Protein AF-A0A356I0W4-F1 (afdb_monomer)

Mean predicted aligned error: 15.65 Å

Foldseek 3Di:
DVVVVVVVVVVVVVVVVVVPPDPDPQAADELVRVVVCVVVCVVQEAEEEQEDPVVVLAWDAPRYDYDHLVNLLVDPDDPDTPAYEYFYQQQPSRVSSQVSVVVVVNNRYYYYHGGVPSNVVVVGDIDHPDPDPVVVVVVVVVVVVCPPDDPPDDDDPPQPPPVDHPPPPDDPPPDD

pLDDT: mean 76.01, std 19.21, range [36.44, 98.12]

Solvent-accessible surface area (backbone atoms only — not comparable to full-atom values): 10489 Å² total; per-residue (Å²): 124,63,68,66,53,55,51,51,53,51,51,52,52,50,51,53,54,60,74,60,70,70,87,65,84,64,47,62,36,47,46,68,57,50,51,50,44,60,72,73,56,56,82,54,57,43,41,35,33,31,42,52,71,74,56,44,57,70,36,34,54,78,83,48,44,82,52,31,41,76,54,60,72,73,50,89,77,75,94,79,54,86,30,35,38,29,22,19,66,58,23,69,59,16,51,50,41,48,56,56,37,40,76,71,72,50,67,66,41,29,28,30,50,42,9,53,54,38,24,46,74,71,70,46,70,64,49,54,70,75,84,53,75,67,60,61,49,54,59,48,52,54,55,59,69,57,64,80,58,62,97,82,69,76,80,63,92,76,55,80,81,72,82,51,80,81,76,86,76,76,77,80,78,77,85,132

Sequence (176 aa):
MNARKSIITVISLFVMLFLFSCVAEKGMVTAGELHAMIKDGEKDMLIIDVRTPAEFNKGYISGAINIPVDKIAGMKDFPYKSKVVLYCTTGVRSFRAKKLLAKKGITDILDLEGGINAWVKNGGEVITPQKTSEMKQQDKVEEEYYSGYPENFVVPKGVCEQGIPPAMEFKKNNGL

Structure (mmCIF, N/CA/C/O backbone):
data_AF-A0A356I0W4-F1
#
_entry.id   AF-A0A356I0W4-F1
#
loop_
_atom_site.group_PDB
_atom_site.id
_atom_site.type_symbol
_atom_site.label_atom_id
_atom_site.label_alt_id
_atom_site.label_comp_id
_atom_site.label_asym_id
_atom_site.label_entity_id
_atom_site.label_seq_id
_atom_site.pdbx_PDB_ins_code
_atom_site.Cartn_x
_atom_site.Cartn_y
_atom_site.Cartn_z
_atom_site.occupancy
_atom_site.B_iso_or_equiv
_atom_site.auth_seq_id
_atom_site.auth_comp_id
_atom_site.auth_asym_id
_atom_site.auth_atom_id
_atom_site.pdbx_PDB_model_num
ATOM 1 N N . MET A 1 1 ? -37.819 35.737 30.006 1.00 60.31 1 MET A N 1
ATOM 2 C CA . MET A 1 1 ? -37.630 35.152 28.652 1.00 60.31 1 MET A CA 1
ATOM 3 C C . MET A 1 1 ? -36.168 34.972 28.223 1.00 60.31 1 MET A C 1
ATOM 5 O O . MET A 1 1 ? -35.942 34.253 27.258 1.00 60.31 1 MET A O 1
ATOM 9 N N . ASN A 1 2 ? -35.180 35.544 28.926 1.00 59.69 2 ASN A N 1
ATOM 10 C CA . ASN A 1 2 ? -33.786 35.557 28.454 1.00 59.69 2 ASN A CA 1
ATOM 11 C C . ASN A 1 2 ? -33.003 34.285 28.823 1.00 59.69 2 ASN A C 1
ATOM 13 O O . ASN A 1 2 ? -32.278 33.766 27.987 1.00 59.69 2 ASN A O 1
ATOM 17 N N . ALA A 1 3 ? -33.250 33.697 30.000 1.00 64.25 3 ALA A N 1
ATOM 18 C CA . ALA A 1 3 ? -32.545 32.491 30.451 1.00 64.25 3 ALA A CA 1
ATOM 19 C C . ALA A 1 3 ? -32.773 31.264 29.543 1.00 64.25 3 ALA A C 1
ATOM 21 O O . ALA A 1 3 ? -31.837 30.541 29.229 1.00 64.25 3 ALA A O 1
ATOM 22 N N . ARG A 1 4 ? -34.004 31.059 29.048 1.00 70.12 4 ARG A N 1
ATOM 23 C CA . ARG A 1 4 ? -34.324 29.947 28.132 1.00 70.12 4 ARG A CA 1
ATOM 24 C C . ARG A 1 4 ? -33.677 30.116 26.753 1.00 70.12 4 ARG A C 1
ATOM 26 O O . ARG A 1 4 ? -33.265 29.129 26.163 1.00 70.12 4 ARG A O 1
ATOM 33 N N . LYS A 1 5 ? -33.549 31.359 26.267 1.00 61.00 5 LYS A N 1
ATOM 34 C CA . LYS A 1 5 ? -32.867 31.663 25.001 1.00 61.00 5 LYS A CA 1
ATOM 35 C C . LYS A 1 5 ? -31.360 31.433 25.127 1.00 61.00 5 LYS A C 1
ATOM 37 O O . LYS A 1 5 ? -30.809 30.784 24.252 1.00 61.00 5 LYS A O 1
ATOM 42 N N . SER A 1 6 ? -30.745 31.853 26.239 1.00 67.25 6 SER A N 1
ATOM 43 C CA . SER A 1 6 ? -29.319 31.631 26.526 1.00 67.25 6 SER A CA 1
ATOM 44 C C . SER A 1 6 ? -28.949 30.151 26.668 1.00 67.25 6 SER A C 1
ATOM 46 O O . SER A 1 6 ? -27.886 29.746 26.218 1.00 67.25 6 SER A O 1
ATOM 48 N N . ILE A 1 7 ? -29.823 29.326 27.254 1.00 77.38 7 ILE A N 1
ATOM 49 C CA . ILE A 1 7 ? -29.586 27.877 27.375 1.00 77.38 7 ILE A CA 1
ATOM 50 C C . ILE A 1 7 ? -29.627 27.199 25.998 1.00 77.38 7 ILE A C 1
ATOM 52 O O . ILE A 1 7 ? -28.766 26.377 25.695 1.00 77.38 7 ILE A O 1
ATOM 56 N N . ILE A 1 8 ? -30.579 27.576 25.137 1.00 78.50 8 ILE A N 1
ATOM 57 C CA . ILE A 1 8 ? -30.695 27.013 23.783 1.00 78.50 8 ILE A CA 1
ATOM 58 C C . ILE A 1 8 ? -29.483 27.395 22.922 1.00 78.50 8 ILE A C 1
ATOM 60 O O . ILE A 1 8 ? -28.955 26.535 22.219 1.00 78.50 8 ILE A O 1
ATOM 64 N N . THR A 1 9 ? -28.987 28.635 23.002 1.00 79.06 9 THR A N 1
ATOM 65 C CA . THR A 1 9 ? -27.773 29.027 22.267 1.00 79.06 9 THR A CA 1
ATOM 66 C C . THR A 1 9 ? -26.530 28.304 22.765 1.00 79.06 9 THR A C 1
ATOM 68 O O . THR A 1 9 ? -25.729 27.885 21.937 1.00 79.06 9 THR A O 1
ATOM 71 N N . VAL A 1 10 ? -26.370 28.096 24.075 1.00 84.88 10 VAL A N 1
ATOM 72 C CA . VAL A 1 10 ? -25.215 27.361 24.623 1.00 84.88 10 VAL A CA 1
ATOM 73 C C . VAL A 1 10 ? -25.254 25.889 24.215 1.00 84.88 10 VAL A C 1
ATOM 75 O O . VAL A 1 10 ? -24.237 25.368 23.772 1.00 84.88 10 VAL A O 1
ATOM 78 N N . ILE A 1 11 ? -26.420 25.236 24.269 1.00 81.94 11 ILE A N 1
ATOM 79 C CA . ILE A 1 11 ? -26.579 23.844 23.815 1.00 81.94 11 ILE A CA 1
ATOM 80 C C . ILE A 1 11 ? -26.332 23.738 22.306 1.00 81.94 11 ILE A C 1
ATOM 82 O O . ILE A 1 11 ? -25.626 22.834 21.873 1.00 81.94 11 ILE A O 1
ATOM 86 N N . SER A 1 12 ? -26.834 24.679 21.502 1.00 78.38 12 SER A N 1
ATOM 87 C CA . SER A 1 12 ? -26.580 24.705 20.057 1.00 78.38 12 SER A CA 1
ATOM 88 C C . SER A 1 12 ? -25.097 24.909 19.731 1.00 78.38 12 SER A C 1
ATOM 90 O O . SER A 1 12 ? -24.597 24.274 18.806 1.00 78.38 12 SER A O 1
ATOM 92 N N . LEU A 1 13 ? -24.385 25.756 20.484 1.00 75.88 13 LEU A N 1
ATOM 93 C CA . LEU A 1 13 ? -22.945 25.973 20.313 1.00 75.88 13 LEU A CA 1
ATOM 94 C C . LEU A 1 13 ? -22.148 24.729 20.727 1.00 75.88 13 LEU A C 1
ATOM 96 O O . LEU A 1 13 ? -21.188 24.361 20.060 1.00 75.88 13 LEU A O 1
ATOM 100 N N . PHE A 1 14 ? -22.577 24.059 21.799 1.00 72.06 14 PHE A N 1
ATOM 101 C CA . PHE A 1 14 ? -21.940 22.854 22.323 1.00 72.06 14 PHE A CA 1
ATOM 102 C C . PHE A 1 14 ? -22.166 21.638 21.414 1.00 72.06 14 PHE A C 1
ATOM 104 O O . PHE A 1 14 ? -21.232 20.883 21.176 1.00 72.06 14 PHE A O 1
ATOM 111 N N . VAL A 1 15 ? -23.364 21.483 20.836 1.00 74.88 15 VAL A N 1
ATOM 112 C CA . VAL A 1 15 ? -23.679 20.455 19.825 1.00 74.88 15 VAL A CA 1
ATOM 113 C C . VAL A 1 15 ? -22.918 20.720 18.524 1.00 74.88 15 VAL A C 1
ATOM 115 O O . VAL A 1 15 ? -22.390 19.788 17.927 1.00 74.88 15 VAL A O 1
ATOM 118 N N . MET A 1 16 ? -22.779 21.984 18.112 1.00 69.44 16 MET A N 1
ATOM 119 C CA . MET A 1 16 ? -21.968 22.357 16.949 1.00 69.44 16 MET A CA 1
ATOM 120 C C . MET A 1 16 ? -20.471 22.094 17.193 1.00 69.44 16 MET A C 1
ATOM 122 O O . MET A 1 16 ? -19.801 21.575 16.309 1.00 69.44 16 MET A O 1
ATOM 126 N N . LEU A 1 17 ? -19.960 22.347 18.403 1.00 63.38 17 LEU A N 1
ATOM 127 C CA . LEU A 1 17 ? -18.598 21.982 18.825 1.00 63.38 17 LEU A CA 1
ATOM 128 C C . LEU A 1 17 ? -18.385 20.459 18.898 1.00 63.38 17 LEU A C 1
ATOM 130 O O . LEU A 1 17 ? -17.312 19.986 18.533 1.00 63.38 17 LEU A O 1
ATOM 134 N N . PHE A 1 18 ? -19.401 19.689 19.301 1.00 60.81 18 PHE A N 1
ATOM 135 C CA . PHE A 1 18 ? -19.349 18.220 19.348 1.00 60.81 18 PHE A CA 1
ATOM 136 C C . PHE A 1 18 ? -19.366 17.577 17.953 1.00 60.81 18 PHE A C 1
ATOM 138 O O . PHE A 1 18 ? -18.723 16.553 17.738 1.00 60.81 18 PHE A O 1
ATOM 145 N N . LEU A 1 19 ? -20.057 18.192 16.985 1.00 56.22 19 LEU A N 1
ATOM 146 C CA . LEU A 1 19 ? -20.064 17.753 15.583 1.00 56.22 19 LEU A CA 1
ATOM 147 C C . LEU A 1 19 ? -18.784 18.135 14.816 1.00 56.22 19 LEU A C 1
ATOM 149 O O . LEU A 1 19 ? -18.571 17.645 13.711 1.00 56.22 19 LEU A O 1
ATOM 153 N N . PHE A 1 20 ? -17.924 18.976 15.397 1.00 56.97 20 PHE A N 1
ATOM 154 C CA . PHE A 1 20 ? -16.616 19.340 14.839 1.00 56.97 20 PHE A CA 1
ATOM 155 C C . PHE A 1 20 ? -15.463 18.465 15.352 1.00 56.97 20 PHE A C 1
ATOM 157 O O . PHE A 1 20 ? -14.319 18.634 14.917 1.00 56.97 20 PHE A O 1
ATOM 164 N N . SER A 1 21 ? -15.724 17.516 16.256 1.00 55.28 21 SER A N 1
ATOM 165 C CA . SER A 1 21 ? -14.684 16.626 16.762 1.00 55.28 21 SER A CA 1
ATOM 166 C C . SER A 1 21 ? -14.232 15.628 15.693 1.00 55.28 21 SER A C 1
ATOM 168 O O . SER A 1 21 ? -14.848 14.597 15.450 1.00 55.28 21 SER A O 1
ATOM 170 N N . CYS A 1 22 ? -13.059 15.948 15.148 1.00 43.25 22 CYS A N 1
ATOM 171 C CA . CYS A 1 22 ? -12.152 15.099 14.388 1.00 43.25 22 CYS A CA 1
ATOM 172 C C . CYS A 1 22 ? -12.568 14.789 12.941 1.00 43.25 22 CYS A C 1
ATOM 174 O O . CYS A 1 22 ? -12.807 13.644 12.564 1.00 43.25 22 CYS A O 1
ATOM 176 N N . VAL A 1 23 ? -12.441 15.792 12.067 1.00 49.94 23 VAL A N 1
ATOM 177 C CA . VAL A 1 23 ? -11.860 15.513 10.742 1.00 49.94 23 VAL A CA 1
ATOM 178 C C . VAL A 1 23 ? -10.376 15.213 10.979 1.00 49.94 23 VAL A C 1
ATOM 180 O O . VAL A 1 23 ? -9.515 16.070 10.809 1.00 49.94 23 VAL A O 1
ATOM 183 N N . ALA A 1 24 ? -10.074 14.018 11.493 1.00 48.72 24 ALA A N 1
ATOM 184 C CA . ALA A 1 24 ? -8.712 13.512 11.481 1.00 48.72 24 ALA A CA 1
ATOM 185 C C . ALA A 1 24 ? -8.325 13.346 10.015 1.00 48.72 24 ALA A C 1
ATOM 187 O O . ALA A 1 24 ? -9.028 12.671 9.259 1.00 48.72 24 ALA A O 1
ATOM 188 N N . GLU A 1 25 ? -7.209 13.943 9.620 1.00 53.84 25 GLU A N 1
ATOM 189 C CA . GLU A 1 25 ? -6.568 13.714 8.332 1.00 53.84 25 GLU A CA 1
ATOM 190 C C . GLU A 1 25 ? -6.011 12.271 8.315 1.00 53.84 25 GLU A C 1
ATOM 192 O O . GLU A 1 25 ? -4.808 12.035 8.374 1.00 53.84 25 GLU A O 1
ATOM 197 N N . LYS A 1 26 ? -6.903 11.268 8.322 1.00 64.00 26 LYS A N 1
ATOM 198 C CA . LYS A 1 26 ? -6.604 9.827 8.298 1.00 64.00 26 LYS A CA 1
ATOM 199 C C . LYS A 1 26 ? -6.111 9.453 6.911 1.00 64.00 26 LYS A C 1
ATOM 201 O O . LYS A 1 26 ? -6.828 8.887 6.093 1.00 64.00 26 LYS A O 1
ATOM 206 N N . GLY A 1 27 ? -4.899 9.884 6.607 1.00 87.38 27 GLY A N 1
ATOM 207 C CA . GLY A 1 27 ? -4.347 9.753 5.277 1.00 87.38 27 GLY A CA 1
ATOM 208 C C . GLY A 1 27 ? -3.040 8.993 5.189 1.00 87.38 27 GLY A C 1
ATOM 209 O O . GLY A 1 27 ? -2.637 8.662 4.073 1.00 87.38 27 GLY A O 1
ATOM 210 N N . MET A 1 28 ? -2.395 8.749 6.318 1.00 93.19 28 MET A N 1
ATOM 211 C CA . MET A 1 28 ? -1.075 8.152 6.404 1.00 93.19 28 MET A CA 1
ATOM 212 C C . MET A 1 28 ? -1.074 7.119 7.523 1.00 93.19 28 MET A C 1
ATOM 214 O O . MET A 1 28 ? -1.817 7.260 8.495 1.00 93.19 28 MET A O 1
ATOM 218 N N . VAL A 1 29 ? -0.274 6.076 7.352 1.00 95.31 29 VAL A N 1
ATOM 219 C CA . VAL A 1 29 ? -0.035 5.051 8.364 1.00 95.31 29 VAL A CA 1
ATOM 220 C C . VAL A 1 29 ? 1.454 4.750 8.402 1.00 95.31 29 VAL A C 1
ATOM 222 O O . VAL A 1 29 ? 2.100 4.618 7.360 1.00 95.31 29 VAL A O 1
ATOM 225 N N . THR A 1 30 ? 2.016 4.664 9.596 1.00 96.69 30 THR A N 1
ATOM 226 C CA . THR A 1 30 ? 3.413 4.277 9.800 1.00 96.69 30 THR A CA 1
ATOM 227 C C . THR A 1 30 ? 3.577 2.761 9.682 1.00 96.69 30 THR A C 1
ATOM 229 O O . THR A 1 30 ? 2.622 1.991 9.805 1.00 96.69 30 THR A O 1
ATOM 232 N N . ALA A 1 31 ? 4.814 2.295 9.497 1.00 95.56 31 ALA A N 1
ATOM 233 C CA . ALA A 1 31 ? 5.107 0.861 9.497 1.00 95.56 31 ALA A CA 1
ATOM 234 C C . ALA A 1 31 ? 4.689 0.172 10.812 1.00 95.56 31 ALA A C 1
ATOM 236 O O . ALA A 1 31 ? 4.144 -0.927 10.776 1.00 95.56 31 ALA A O 1
ATOM 237 N N . GLY A 1 32 ? 4.898 0.827 11.960 1.00 94.44 32 GLY A N 1
ATOM 238 C CA . GLY A 1 32 ? 4.524 0.284 13.269 1.00 94.44 32 GLY A CA 1
ATOM 239 C C . GLY A 1 32 ? 3.011 0.156 13.451 1.00 94.44 32 GLY A C 1
ATOM 240 O O . GLY A 1 32 ? 2.532 -0.873 13.926 1.00 94.44 32 GLY A O 1
ATOM 241 N N . GLU A 1 33 ? 2.248 1.161 13.017 1.00 94.62 33 GLU A N 1
ATOM 242 C CA . GLU A 1 33 ? 0.782 1.119 13.053 1.00 94.62 33 GLU A CA 1
ATOM 243 C C . GLU A 1 33 ? 0.226 0.044 12.120 1.00 94.62 33 GLU A C 1
ATOM 245 O O . GLU A 1 33 ? -0.626 -0.739 12.535 1.00 94.62 33 GLU A O 1
ATOM 250 N N . LEU A 1 34 ? 0.740 -0.054 10.888 1.00 94.56 34 LEU A N 1
ATOM 251 C CA . LEU A 1 34 ? 0.325 -1.107 9.960 1.00 94.56 34 LEU A CA 1
ATOM 252 C C . LEU A 1 34 ? 0.656 -2.499 10.517 1.00 94.56 34 LEU A C 1
ATOM 254 O O . LEU A 1 34 ? -0.147 -3.421 10.393 1.00 94.56 34 LEU A O 1
ATOM 258 N N . HIS A 1 35 ? 1.807 -2.653 11.174 1.00 93.44 35 HIS A N 1
ATOM 259 C CA . HIS A 1 35 ? 2.182 -3.907 11.819 1.00 93.44 35 HIS A CA 1
ATOM 260 C C . HIS A 1 35 ? 1.197 -4.285 12.934 1.00 93.44 35 HIS A C 1
ATOM 262 O O . HIS A 1 35 ? 0.787 -5.443 13.027 1.00 93.44 35 HIS A O 1
ATOM 268 N N . ALA A 1 36 ? 0.779 -3.319 13.757 1.00 92.25 36 ALA A N 1
ATOM 269 C CA . ALA A 1 36 ? -0.252 -3.537 14.769 1.00 92.25 36 ALA A CA 1
ATOM 270 C C . ALA A 1 36 ? -1.596 -3.938 14.135 1.00 92.25 36 ALA A C 1
ATOM 272 O O . ALA A 1 36 ? -2.165 -4.950 14.530 1.00 92.25 36 ALA A O 1
ATOM 273 N N . MET A 1 37 ? -2.042 -3.238 13.083 1.00 90.75 37 MET A N 1
ATOM 274 C CA . MET A 1 37 ? -3.292 -3.557 12.371 1.00 90.75 37 MET A CA 1
ATOM 275 C C . MET A 1 37 ? -3.298 -4.981 11.794 1.00 90.75 37 MET A C 1
ATOM 277 O O . MET A 1 37 ? -4.302 -5.691 11.885 1.00 90.75 37 MET A O 1
ATOM 281 N N . ILE A 1 38 ? -2.171 -5.418 11.218 1.00 90.12 38 ILE A N 1
ATOM 282 C CA . ILE A 1 38 ? -2.011 -6.787 10.703 1.00 90.12 38 ILE A CA 1
ATOM 283 C C . ILE A 1 38 ? -2.060 -7.799 11.854 1.00 90.12 38 ILE A C 1
ATOM 285 O O . ILE A 1 38 ? -2.749 -8.814 11.746 1.00 90.12 38 ILE A O 1
ATOM 289 N N . LYS A 1 39 ? -1.359 -7.525 12.961 1.00 88.56 39 LYS A N 1
ATOM 290 C CA . LYS A 1 39 ? -1.297 -8.412 14.131 1.00 88.56 39 LYS A CA 1
ATOM 291 C C . LYS A 1 39 ? -2.651 -8.571 14.825 1.00 88.56 39 LYS A C 1
ATOM 293 O O . LYS A 1 39 ? -2.995 -9.680 15.228 1.00 88.56 39 LYS A O 1
ATOM 298 N N . ASP A 1 40 ? -3.416 -7.491 14.927 1.00 88.31 40 ASP A N 1
ATOM 299 C CA . ASP A 1 40 ? -4.747 -7.482 15.541 1.00 88.31 40 ASP A CA 1
ATOM 300 C C . ASP A 1 40 ? -5.803 -8.158 14.646 1.00 88.31 40 ASP A C 1
ATOM 302 O O . ASP A 1 40 ? -6.939 -8.384 15.067 1.00 88.31 40 ASP A O 1
ATOM 306 N N . GLY A 1 41 ? -5.424 -8.535 13.418 1.00 80.25 41 GLY A N 1
ATOM 307 C CA . GLY A 1 41 ? -6.259 -9.311 12.514 1.00 80.25 41 GLY A CA 1
ATOM 308 C C . GLY A 1 41 ? -7.450 -8.519 11.991 1.00 80.25 41 GLY A C 1
ATOM 309 O O . GLY A 1 41 ? -8.545 -9.073 11.886 1.00 80.25 41 GLY A O 1
ATOM 310 N N . GLU A 1 42 ? -7.262 -7.235 11.675 1.00 77.75 42 GLU A N 1
ATOM 311 C CA . GLU A 1 42 ? -8.319 -6.368 11.148 1.00 77.75 42 GLU A CA 1
ATOM 312 C C . GLU A 1 42 ? -8.835 -6.902 9.789 1.00 77.75 42 GLU A C 1
ATOM 314 O O . GLU A 1 42 ? -8.288 -6.619 8.723 1.00 77.75 42 GLU A O 1
ATOM 319 N N . LYS A 1 43 ? -9.890 -7.733 9.828 1.00 70.12 43 LYS A N 1
ATOM 320 C CA . LYS A 1 43 ? -10.372 -8.554 8.691 1.00 70.12 43 LYS A CA 1
ATOM 321 C C . LYS A 1 43 ? -10.894 -7.742 7.499 1.00 70.12 43 LYS A C 1
ATOM 323 O O . LYS A 1 43 ? -10.922 -8.233 6.364 1.00 70.12 43 LYS A O 1
ATOM 328 N N . ASP A 1 44 ? -11.272 -6.496 7.753 1.00 79.81 44 ASP A N 1
ATOM 329 C CA . ASP A 1 44 ? -11.860 -5.596 6.762 1.00 79.81 44 ASP A CA 1
ATOM 330 C C . ASP A 1 44 ? -10.848 -4.609 6.165 1.00 79.81 44 ASP A C 1
ATOM 332 O O . ASP A 1 44 ? -11.228 -3.696 5.430 1.00 79.81 44 ASP A O 1
ATOM 336 N N . MET A 1 45 ? -9.555 -4.812 6.432 1.00 86.81 45 MET A N 1
ATOM 337 C CA . MET A 1 45 ? -8.478 -4.067 5.793 1.00 86.81 45 MET A CA 1
ATOM 338 C C . MET A 1 45 ? -8.065 -4.718 4.466 1.00 86.81 45 MET A C 1
ATOM 340 O O . MET A 1 45 ? -7.954 -5.941 4.349 1.00 86.81 45 MET A O 1
ATOM 344 N N . LEU A 1 46 ? -7.821 -3.890 3.453 1.00 89.81 46 LEU A N 1
ATOM 345 C CA . LEU A 1 46 ? -7.228 -4.286 2.181 1.00 89.81 46 LEU A CA 1
ATOM 346 C C . LEU A 1 46 ? -5.877 -3.593 2.006 1.00 89.81 46 LEU A C 1
ATOM 348 O O . LEU A 1 46 ? -5.818 -2.368 1.929 1.00 89.81 46 LEU A O 1
ATOM 352 N N . ILE A 1 47 ? -4.802 -4.373 1.912 1.00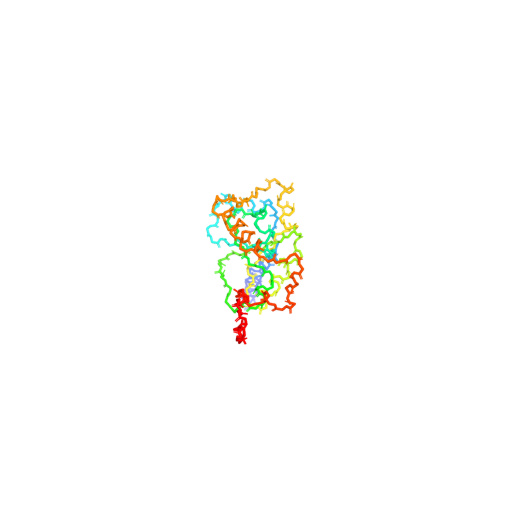 93.19 47 ILE A N 1
ATOM 353 C CA . ILE A 1 47 ? -3.459 -3.856 1.643 1.00 93.19 47 ILE A CA 1
ATOM 354 C C . ILE A 1 47 ? -3.192 -3.984 0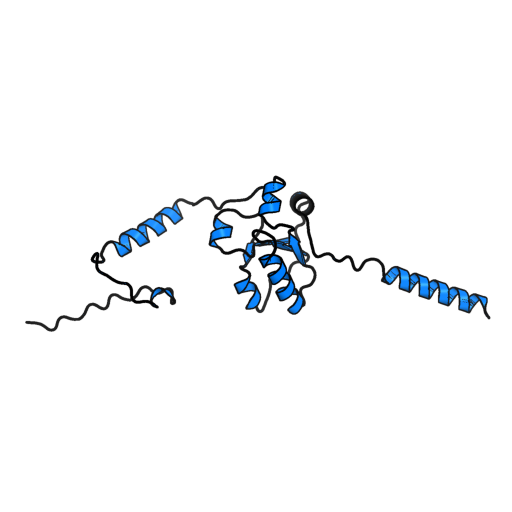.141 1.00 93.19 47 ILE A C 1
ATOM 356 O O . ILE A 1 47 ? -3.358 -5.059 -0.436 1.00 93.19 47 ILE A O 1
ATOM 360 N N . ILE A 1 48 ? -2.786 -2.895 -0.506 1.00 94.62 48 ILE A N 1
ATOM 361 C CA . ILE A 1 48 ? -2.556 -2.851 -1.950 1.00 94.62 48 ILE A CA 1
ATOM 362 C C . ILE A 1 48 ? -1.154 -2.335 -2.238 1.00 94.62 48 ILE A C 1
ATOM 364 O O . ILE A 1 48 ? -0.783 -1.209 -1.895 1.00 94.62 48 ILE A O 1
ATOM 368 N N . ASP A 1 49 ? -0.406 -3.158 -2.956 1.00 96.06 49 ASP A N 1
ATOM 369 C CA . ASP A 1 49 ? 0.877 -2.804 -3.532 1.00 96.06 49 ASP A CA 1
ATOM 370 C C . ASP A 1 49 ? 0.673 -2.191 -4.919 1.00 96.06 49 ASP A C 1
ATOM 372 O O . ASP A 1 49 ? 0.230 -2.877 -5.846 1.00 96.06 49 ASP A O 1
ATOM 376 N N . VAL A 1 50 ? 1.021 -0.913 -5.080 1.00 96.62 50 VAL A N 1
ATOM 377 C CA . VAL A 1 50 ? 0.878 -0.208 -6.366 1.00 96.62 50 VAL A CA 1
ATOM 378 C C . VAL A 1 50 ? 2.138 -0.230 -7.233 1.00 96.62 50 VAL A C 1
ATOM 380 O O . VAL A 1 50 ? 2.216 0.485 -8.242 1.00 96.62 50 VAL A O 1
ATOM 383 N N . ARG A 1 51 ? 3.149 -1.018 -6.846 1.00 96.81 51 ARG A N 1
ATOM 384 C CA . ARG A 1 51 ? 4.357 -1.259 -7.644 1.00 96.81 51 ARG A CA 1
ATOM 385 C C . ARG A 1 51 ? 4.058 -2.152 -8.850 1.00 96.81 51 ARG A C 1
ATOM 387 O O . ARG A 1 51 ? 2.951 -2.659 -9.025 1.00 96.81 51 ARG A O 1
ATOM 394 N N . THR A 1 52 ? 5.062 -2.333 -9.702 1.00 93.81 52 THR A N 1
ATOM 395 C CA . THR A 1 52 ? 4.966 -3.258 -10.838 1.00 93.81 52 THR A CA 1
ATOM 396 C C . THR A 1 52 ? 4.855 -4.717 -10.365 1.00 93.81 52 THR A C 1
ATOM 398 O O . THR A 1 52 ? 5.371 -5.044 -9.292 1.00 93.81 52 THR A O 1
ATOM 401 N N . PRO A 1 53 ? 4.277 -5.626 -11.174 1.00 91.88 53 PRO A N 1
ATOM 402 C CA . PRO A 1 53 ? 4.228 -7.051 -10.835 1.00 91.88 53 PRO A CA 1
ATOM 403 C C . PRO A 1 53 ? 5.617 -7.660 -10.601 1.00 91.88 53 PRO A C 1
ATOM 405 O O . PRO A 1 53 ? 5.802 -8.486 -9.714 1.00 91.88 53 PRO A O 1
ATOM 408 N N . ALA A 1 54 ? 6.629 -7.203 -11.347 1.00 88.94 54 ALA A N 1
ATOM 409 C CA . ALA A 1 54 ? 8.010 -7.645 -11.173 1.00 88.94 54 ALA A CA 1
ATOM 410 C C . ALA A 1 54 ? 8.602 -7.233 -9.813 1.00 88.94 54 ALA A C 1
ATOM 412 O O . ALA A 1 54 ? 9.377 -7.986 -9.230 1.00 88.94 54 ALA A O 1
ATOM 413 N N . GLU A 1 55 ? 8.258 -6.049 -9.295 1.00 93.38 55 GLU A N 1
ATOM 414 C CA . GLU A 1 55 ? 8.653 -5.622 -7.946 1.00 93.38 55 GLU A CA 1
ATOM 415 C C . GLU A 1 55 ? 7.895 -6.397 -6.864 1.00 93.38 55 GLU A C 1
ATOM 417 O O . GLU A 1 55 ? 8.502 -6.793 -5.871 1.00 93.38 55 GLU A O 1
ATOM 422 N N . PHE A 1 56 ? 6.597 -6.637 -7.067 1.00 92.38 56 PHE A N 1
ATOM 423 C CA . PHE A 1 56 ? 5.769 -7.426 -6.155 1.00 92.38 56 PHE A CA 1
ATOM 424 C C . PHE A 1 56 ? 6.299 -8.860 -6.017 1.00 92.38 56 PHE A C 1
ATOM 426 O O . PHE A 1 56 ? 6.496 -9.346 -4.907 1.00 92.38 56 PHE A O 1
ATOM 433 N N . ASN A 1 57 ? 6.659 -9.495 -7.135 1.00 89.38 57 ASN A N 1
ATOM 434 C CA . ASN A 1 57 ? 7.209 -10.853 -7.158 1.00 89.38 57 ASN A CA 1
ATOM 435 C C . ASN A 1 57 ? 8.592 -10.985 -6.496 1.00 89.38 57 ASN A C 1
ATOM 437 O O . ASN A 1 57 ? 9.039 -12.101 -6.245 1.00 89.38 57 ASN A O 1
ATOM 441 N N . LYS A 1 58 ? 9.285 -9.877 -6.208 1.00 89.75 58 LYS A N 1
ATOM 442 C CA . LYS A 1 58 ? 10.539 -9.893 -5.433 1.00 89.75 58 LYS A CA 1
ATOM 443 C C . LYS A 1 58 ? 10.307 -9.895 -3.922 1.00 89.75 58 LYS A C 1
ATOM 445 O O . LYS A 1 58 ? 11.244 -10.174 -3.183 1.00 89.75 58 LYS A O 1
ATOM 450 N N . GLY A 1 59 ? 9.101 -9.558 -3.474 1.00 90.00 59 GLY A N 1
ATOM 451 C CA . GLY A 1 59 ? 8.752 -9.461 -2.063 1.00 90.00 59 GLY A CA 1
ATOM 452 C C . GLY A 1 59 ? 7.655 -8.429 -1.825 1.00 90.00 59 GLY A C 1
ATOM 453 O O . GLY A 1 59 ? 7.743 -7.309 -2.337 1.00 90.00 59 GLY A O 1
ATOM 454 N N . TYR A 1 60 ? 6.647 -8.774 -1.028 1.00 95.12 60 TYR A N 1
ATOM 455 C CA . TYR A 1 60 ? 5.492 -7.925 -0.716 1.00 95.12 60 TYR A CA 1
ATOM 456 C C . TYR A 1 60 ? 5.048 -8.074 0.747 1.00 95.12 60 TYR A C 1
ATOM 458 O O . TYR A 1 60 ? 5.432 -9.024 1.424 1.00 95.12 60 TYR A O 1
ATOM 466 N N . ILE A 1 61 ? 4.261 -7.127 1.260 1.00 94.56 61 ILE A N 1
ATOM 467 C CA . ILE A 1 61 ? 3.727 -7.192 2.633 1.00 94.56 61 ILE A CA 1
ATOM 468 C C . ILE A 1 61 ? 2.671 -8.303 2.705 1.00 94.56 61 ILE A C 1
ATOM 470 O O . ILE A 1 61 ? 1.835 -8.412 1.812 1.00 94.56 61 ILE A O 1
ATOM 474 N N . SER A 1 62 ? 2.685 -9.126 3.757 1.00 90.44 62 SER A N 1
ATOM 475 C CA . SER A 1 62 ? 1.720 -10.226 3.911 1.00 90.44 62 SER A CA 1
ATOM 476 C C . SER A 1 62 ? 0.267 -9.749 3.768 1.00 90.44 62 SER A C 1
ATOM 478 O O . SER A 1 62 ? -0.120 -8.719 4.316 1.00 90.44 62 SER A O 1
ATOM 480 N N . GLY A 1 63 ? -0.536 -10.487 2.997 1.00 87.94 63 GLY A N 1
ATOM 481 C CA . GLY A 1 63 ? -1.929 -10.134 2.701 1.00 87.94 63 GLY A CA 1
ATOM 482 C C . GLY A 1 63 ? -2.118 -9.017 1.666 1.00 87.94 63 GLY A C 1
ATOM 483 O O . GLY A 1 63 ? -3.261 -8.692 1.345 1.00 87.94 63 GLY A O 1
ATOM 484 N N . ALA A 1 64 ? -1.042 -8.441 1.117 1.00 92.56 64 ALA A N 1
ATOM 485 C CA . ALA A 1 64 ? -1.153 -7.444 0.061 1.00 92.56 64 ALA A CA 1
ATOM 486 C C . ALA A 1 64 ? -1.558 -8.060 -1.285 1.00 92.56 64 ALA A C 1
ATOM 488 O O . ALA A 1 64 ? -1.073 -9.124 -1.671 1.00 92.56 64 ALA A O 1
ATOM 489 N N . ILE A 1 65 ? -2.392 -7.339 -2.035 1.00 92.38 65 ILE A N 1
ATOM 490 C CA . ILE A 1 65 ? -2.669 -7.616 -3.450 1.00 92.38 65 ILE A CA 1
ATOM 491 C C . ILE A 1 65 ? -1.933 -6.610 -4.336 1.00 92.38 65 ILE A C 1
ATOM 493 O O . ILE A 1 65 ? -1.772 -5.447 -3.964 1.00 92.38 65 ILE A O 1
ATOM 497 N N . ASN A 1 66 ? -1.496 -7.025 -5.525 1.00 93.75 66 ASN A N 1
ATOM 498 C CA . ASN A 1 66 ? -0.852 -6.110 -6.464 1.00 93.75 66 ASN A CA 1
ATOM 499 C C . ASN A 1 66 ? -1.873 -5.458 -7.399 1.00 93.75 66 ASN A C 1
ATOM 501 O O . ASN A 1 66 ? -2.521 -6.139 -8.192 1.00 93.75 66 ASN A O 1
ATOM 505 N N . ILE A 1 67 ? -1.976 -4.128 -7.345 1.00 93.94 67 ILE A N 1
ATOM 506 C CA . ILE A 1 67 ? -2.718 -3.330 -8.327 1.00 93.94 67 ILE A CA 1
ATOM 507 C C . ILE A 1 67 ? -1.822 -2.160 -8.751 1.00 93.94 67 ILE A C 1
ATOM 509 O O . ILE A 1 67 ? -1.813 -1.126 -8.079 1.00 93.94 67 ILE A O 1
ATOM 513 N N . PRO A 1 68 ? -1.066 -2.286 -9.858 1.00 94.00 68 PRO A N 1
ATOM 514 C CA . PRO A 1 68 ? -0.148 -1.244 -10.305 1.00 94.00 68 PRO A CA 1
ATOM 515 C C . PRO A 1 68 ? -0.840 0.111 -10.487 1.00 94.00 68 PRO A C 1
ATOM 517 O O . PRO A 1 68 ? -1.970 0.179 -10.979 1.00 94.00 68 PRO A O 1
ATOM 520 N N . VAL A 1 69 ? -0.146 1.201 -10.146 1.00 91.88 69 VAL A N 1
ATOM 521 C CA . VAL A 1 69 ? -0.707 2.567 -10.198 1.00 91.88 69 VAL A CA 1
ATOM 522 C C . VAL A 1 69 ? -1.318 2.926 -11.563 1.00 91.88 69 VAL A C 1
ATOM 524 O O . VAL A 1 69 ? -2.363 3.575 -11.618 1.00 91.88 69 VAL A O 1
ATOM 527 N N . ASP A 1 70 ? -0.739 2.431 -12.657 1.00 89.50 70 ASP A N 1
ATOM 528 C CA . ASP A 1 70 ? -1.236 2.678 -14.016 1.00 89.50 70 ASP A CA 1
ATOM 529 C C . ASP A 1 70 ? -2.583 1.985 -14.278 1.00 89.50 70 ASP A C 1
ATOM 531 O O . ASP A 1 70 ? -3.432 2.504 -15.003 1.00 89.50 70 ASP A O 1
ATOM 535 N N . LYS A 1 71 ? -2.828 0.835 -13.635 1.00 88.94 71 LYS A N 1
ATOM 536 C CA . LYS A 1 71 ? -4.118 0.134 -13.697 1.00 88.94 71 LYS A CA 1
ATOM 537 C C . LYS A 1 71 ? -5.181 0.851 -12.869 1.00 88.94 71 LYS A C 1
ATOM 539 O O . LYS A 1 71 ? -6.326 0.922 -13.304 1.00 88.94 71 LYS A O 1
ATOM 544 N N . ILE A 1 72 ? -4.806 1.441 -11.730 1.00 86.94 72 ILE A N 1
ATOM 545 C CA . ILE A 1 72 ? -5.722 2.217 -10.873 1.00 86.94 72 ILE A CA 1
ATOM 546 C C . ILE A 1 72 ? -6.316 3.410 -11.631 1.00 86.94 72 ILE A C 1
ATOM 548 O O . ILE A 1 72 ? -7.505 3.704 -11.491 1.00 86.94 72 ILE A O 1
ATOM 552 N N . ALA A 1 73 ? -5.519 4.082 -12.466 1.00 81.31 73 ALA A N 1
ATOM 553 C CA . ALA A 1 73 ? -5.991 5.218 -13.255 1.00 81.31 73 ALA A CA 1
ATOM 554 C C . ALA A 1 73 ? -7.170 4.841 -14.179 1.00 81.31 73 ALA A C 1
ATOM 556 O O . ALA A 1 73 ? -8.174 5.558 -14.222 1.00 81.31 73 ALA A O 1
ATOM 557 N N . GLY A 1 74 ? -7.072 3.697 -14.865 1.00 84.06 74 GLY A N 1
ATOM 558 C CA . GLY A 1 74 ? -8.077 3.216 -15.823 1.00 84.06 74 GLY A CA 1
ATOM 559 C C . GLY A 1 74 ? -9.214 2.378 -15.228 1.00 84.06 74 GLY A C 1
ATOM 560 O O . GLY A 1 74 ? -10.172 2.062 -15.930 1.00 84.06 74 GLY A O 1
ATOM 561 N N . MET A 1 75 ? -9.132 2.008 -13.951 1.00 81.56 75 MET A N 1
ATOM 562 C CA . MET A 1 75 ? -10.097 1.116 -13.309 1.00 81.56 75 MET A CA 1
ATOM 563 C C . MET A 1 75 ? -11.454 1.809 -13.114 1.00 81.56 75 MET A C 1
ATOM 565 O O . MET A 1 75 ? -11.513 2.892 -12.531 1.00 81.56 75 MET A O 1
ATOM 569 N N . LYS A 1 76 ? -12.545 1.208 -13.606 1.00 78.88 76 LYS A N 1
ATOM 570 C CA . LYS A 1 76 ? -13.911 1.719 -13.380 1.00 78.88 76 LYS A CA 1
ATOM 571 C C . LYS A 1 76 ? -14.385 1.415 -11.962 1.00 78.88 76 LYS A C 1
ATOM 573 O O . LYS A 1 76 ? -14.796 2.333 -11.262 1.00 78.88 76 LYS A O 1
ATOM 578 N N . ASP A 1 77 ? -14.199 0.168 -11.540 1.00 80.06 77 ASP A N 1
ATOM 579 C CA . ASP A 1 77 ? -14.630 -0.339 -10.241 1.00 80.06 77 ASP A CA 1
ATOM 580 C C . ASP A 1 77 ? -13.414 -0.735 -9.412 1.00 80.06 77 ASP A C 1
ATOM 582 O O . ASP A 1 77 ? -12.624 -1.585 -9.821 1.00 80.06 77 ASP A O 1
ATOM 586 N N . PHE A 1 78 ? -13.247 -0.105 -8.254 1.00 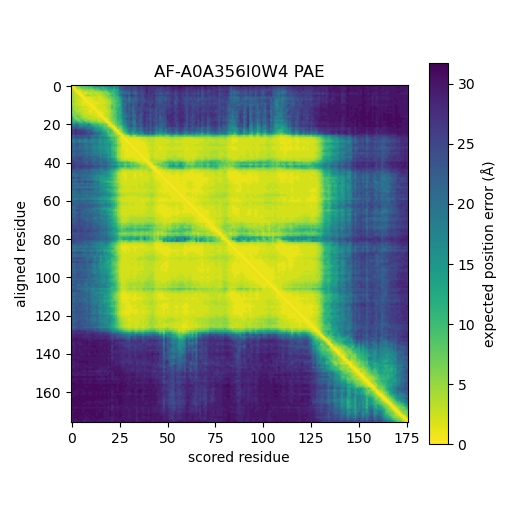82.69 78 PHE A N 1
ATOM 587 C CA . PHE A 1 78 ? -12.179 -0.440 -7.320 1.00 82.69 78 PHE A CA 1
ATOM 588 C C . PHE A 1 78 ? -12.718 -1.393 -6.247 1.00 82.69 78 PHE A C 1
ATOM 590 O O . PHE A 1 78 ? -13.810 -1.136 -5.733 1.00 82.69 78 PHE A O 1
ATOM 597 N N . PRO A 1 79 ? -11.985 -2.459 -5.875 1.00 75.94 79 PRO A N 1
ATOM 598 C CA . PRO A 1 79 ? -12.409 -3.390 -4.833 1.00 75.94 79 PRO A CA 1
ATOM 599 C C . PRO A 1 79 ? -12.323 -2.708 -3.464 1.00 75.94 79 PRO A C 1
ATOM 601 O O . PRO A 1 79 ? -11.339 -2.832 -2.738 1.00 75.94 79 PRO A O 1
ATOM 604 N N . TYR A 1 80 ? -13.339 -1.920 -3.133 1.00 71.69 80 TYR A N 1
ATOM 605 C CA . TYR A 1 80 ? -13.381 -1.168 -1.893 1.00 71.69 80 TYR A CA 1
ATOM 606 C C . TYR A 1 80 ? -13.761 -2.082 -0.725 1.00 71.69 80 TYR A C 1
ATOM 608 O O . TYR A 1 80 ? -14.756 -2.803 -0.775 1.00 71.69 80 TYR A O 1
ATOM 616 N N . LYS A 1 81 ? -12.959 -2.020 0.337 1.00 68.62 81 LYS A N 1
ATOM 617 C CA . LYS A 1 81 ? -13.291 -2.525 1.670 1.00 68.62 81 LYS A CA 1
ATOM 618 C C . LYS A 1 81 ? -13.404 -1.349 2.638 1.00 68.62 81 LYS A C 1
ATOM 620 O O . LYS A 1 81 ? -13.046 -0.230 2.288 1.00 68.62 81 LYS A O 1
ATOM 625 N N . SER A 1 82 ? -13.837 -1.627 3.864 1.00 73.56 82 SER A N 1
ATOM 626 C CA . SER A 1 82 ? -13.964 -0.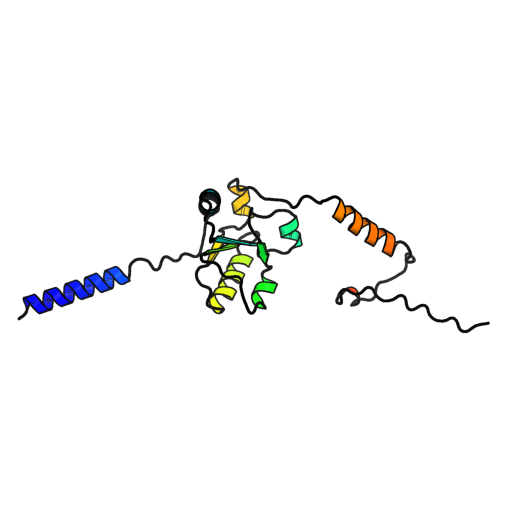649 4.947 1.00 73.56 82 SER A CA 1
ATOM 627 C C . SER A 1 82 ? -12.691 0.170 5.184 1.00 73.56 82 SER A C 1
ATOM 629 O O . SER A 1 82 ? -12.806 1.331 5.545 1.00 73.56 82 SER A O 1
ATOM 631 N N . LYS A 1 83 ? -11.495 -0.404 4.971 1.00 86.06 83 LYS A N 1
ATOM 632 C CA . LYS A 1 83 ? -10.213 0.306 5.084 1.00 86.06 83 LYS A CA 1
ATOM 633 C C . LYS A 1 83 ? -9.237 -0.141 4.000 1.00 86.06 83 LYS A C 1
ATOM 635 O O . LYS A 1 83 ? -9.020 -1.340 3.817 1.00 86.06 83 LYS A O 1
ATOM 640 N N . VAL A 1 84 ? -8.606 0.808 3.313 1.00 91.38 84 VAL A N 1
ATOM 641 C CA . VAL A 1 84 ? -7.603 0.523 2.275 1.00 91.38 84 VAL A CA 1
ATOM 642 C C . VAL A 1 84 ? -6.253 1.110 2.675 1.00 91.38 84 VAL A C 1
ATOM 644 O O . VAL A 1 84 ? -6.156 2.296 2.975 1.00 91.38 84 VAL A O 1
ATOM 647 N N . VAL A 1 85 ? -5.202 0.294 2.632 1.00 94.62 85 VAL A N 1
ATOM 648 C CA . VAL A 1 85 ? -3.812 0.722 2.821 1.00 94.62 85 VAL A CA 1
ATOM 649 C C . VAL A 1 85 ? -3.075 0.578 1.499 1.00 94.62 85 VAL A C 1
ATOM 651 O O . VAL A 1 85 ? -2.966 -0.522 0.962 1.00 94.62 85 VAL A O 1
ATOM 654 N N . LEU A 1 86 ? -2.556 1.678 0.967 1.00 96.31 86 LEU A N 1
ATOM 655 C CA . LEU A 1 86 ? -1.736 1.678 -0.240 1.00 96.31 86 LEU A CA 1
ATOM 656 C C . LEU A 1 86 ? -0.266 1.786 0.131 1.00 96.31 86 LEU A C 1
ATOM 658 O O . LEU A 1 86 ? 0.102 2.548 1.022 1.00 96.31 86 LEU A O 1
ATOM 662 N N . TYR A 1 87 ? 0.591 1.105 -0.618 1.00 98.12 87 TYR A N 1
ATOM 663 C CA . TYR A 1 87 ? 2.024 1.342 -0.531 1.00 98.12 87 TYR A CA 1
ATOM 664 C C . TYR A 1 87 ? 2.721 1.156 -1.874 1.00 98.12 87 TYR A C 1
ATOM 666 O O . TYR A 1 87 ? 2.214 0.536 -2.809 1.00 98.12 87 TYR A O 1
ATOM 674 N N . CYS A 1 88 ? 3.919 1.720 -1.972 1.00 97.25 88 CYS A N 1
ATOM 675 C CA . CYS A 1 88 ? 4.849 1.432 -3.054 1.00 97.25 88 CYS A CA 1
ATOM 676 C C . CYS A 1 88 ? 6.277 1.323 -2.504 1.00 97.25 88 CYS A C 1
ATOM 678 O O . CYS A 1 88 ? 6.455 0.980 -1.343 1.00 97.25 88 CYS A O 1
ATOM 680 N N . THR A 1 89 ? 7.311 1.616 -3.299 1.00 96.81 89 THR A N 1
ATOM 681 C CA . THR A 1 89 ? 8.704 1.561 -2.818 1.00 96.81 89 THR A CA 1
ATOM 682 C C . THR A 1 89 ? 8.971 2.579 -1.710 1.00 96.81 89 THR A C 1
ATOM 684 O O . THR A 1 89 ? 9.473 2.210 -0.657 1.00 96.81 89 THR A O 1
ATOM 687 N N . THR A 1 90 ? 8.616 3.846 -1.949 1.00 95.12 90 THR A N 1
ATOM 688 C CA . THR A 1 90 ? 8.979 4.991 -1.090 1.00 95.12 90 THR A CA 1
ATOM 689 C C . THR A 1 90 ? 7.802 5.891 -0.693 1.00 95.12 90 THR A C 1
ATOM 691 O O . THR A 1 90 ? 8.006 6.873 0.007 1.00 95.12 90 THR A O 1
ATOM 694 N N . GLY A 1 91 ? 6.582 5.608 -1.167 1.00 93.19 91 GLY A N 1
ATOM 695 C CA . GLY A 1 91 ? 5.367 6.407 -0.913 1.00 93.19 91 GLY A CA 1
ATOM 696 C C . GLY A 1 91 ? 4.887 7.270 -2.095 1.00 93.19 91 GLY A C 1
ATOM 697 O O . GLY A 1 91 ? 3.711 7.592 -2.208 1.00 93.19 91 GLY A O 1
ATOM 698 N N . VAL A 1 92 ? 5.748 7.596 -3.068 1.00 94.50 92 VAL A N 1
ATOM 699 C CA . VAL A 1 92 ? 5.383 8.540 -4.153 1.00 94.50 92 VAL A CA 1
ATOM 700 C C . VAL A 1 92 ? 4.260 8.019 -5.066 1.00 94.50 92 VAL A C 1
ATOM 702 O O . VAL A 1 92 ? 3.356 8.768 -5.444 1.00 94.50 92 VAL A O 1
ATOM 705 N N . ARG A 1 93 ? 4.311 6.739 -5.459 1.00 96.31 93 ARG A N 1
ATOM 706 C CA . ARG A 1 93 ? 3.300 6.134 -6.349 1.00 96.31 93 ARG A CA 1
ATOM 707 C C . ARG A 1 93 ? 1.983 5.872 -5.617 1.00 96.31 93 ARG A C 1
ATOM 709 O O . ARG A 1 93 ? 0.926 6.097 -6.200 1.00 96.31 93 ARG A O 1
ATOM 716 N N . SER A 1 94 ? 2.038 5.452 -4.355 1.00 95.69 94 SER A N 1
ATOM 717 C CA . SER A 1 94 ? 0.854 5.202 -3.525 1.00 95.69 94 SER A CA 1
ATOM 718 C C . SER A 1 94 ? 0.121 6.496 -3.178 1.00 95.69 94 SER A C 1
ATOM 720 O O . SER A 1 94 ? -1.100 6.544 -3.317 1.00 95.69 94 SER A O 1
ATOM 722 N N . PHE A 1 95 ? 0.840 7.594 -2.934 1.00 94.50 95 PHE A N 1
ATOM 723 C CA . PHE A 1 95 ? 0.236 8.921 -2.811 1.00 94.50 95 PHE A CA 1
ATOM 724 C C . PHE A 1 95 ? -0.523 9.354 -4.078 1.00 94.50 95 PHE A C 1
ATOM 726 O O . PHE A 1 95 ? -1.631 9.896 -4.012 1.00 94.50 95 PHE A O 1
ATOM 733 N N . ARG A 1 96 ? 0.046 9.096 -5.267 1.00 94.38 96 ARG A N 1
ATOM 734 C CA . ARG A 1 96 ? -0.641 9.356 -6.547 1.00 94.38 96 ARG A CA 1
ATOM 735 C C . ARG A 1 96 ? -1.882 8.478 -6.703 1.00 94.38 96 ARG A C 1
ATOM 737 O O . ARG A 1 96 ? -2.936 9.000 -7.063 1.00 94.38 96 ARG A O 1
ATOM 744 N N . ALA A 1 97 ? -1.775 7.185 -6.401 1.00 93.94 97 ALA A N 1
ATOM 745 C CA . ALA A 1 97 ? -2.900 6.253 -6.430 1.00 93.94 97 ALA A CA 1
ATOM 746 C C . ALA A 1 97 ? -4.034 6.708 -5.497 1.00 93.94 97 ALA A C 1
ATOM 748 O O . ALA A 1 97 ? -5.184 6.790 -5.925 1.00 93.94 97 ALA A O 1
ATOM 749 N N . LYS A 1 98 ? -3.704 7.126 -4.271 1.00 93.81 98 LYS A N 1
ATOM 750 C CA . LYS A 1 98 ? -4.658 7.693 -3.316 1.00 93.81 98 LYS A CA 1
ATOM 751 C C . LYS A 1 98 ? -5.404 8.898 -3.890 1.00 93.81 98 LYS A C 1
ATOM 753 O O . LYS A 1 98 ? -6.626 8.953 -3.816 1.00 93.81 98 LYS A O 1
ATOM 758 N N . LYS A 1 99 ? -4.700 9.848 -4.518 1.00 92.31 99 LYS A N 1
ATOM 759 C CA . LYS A 1 99 ? -5.341 11.007 -5.171 1.00 92.31 99 LYS A CA 1
ATOM 760 C C . LYS A 1 99 ? -6.269 10.605 -6.318 1.00 92.31 99 LYS A C 1
ATOM 762 O O . LYS A 1 99 ? -7.310 11.231 -6.498 1.00 92.31 99 LYS A O 1
ATOM 767 N N . LEU A 1 100 ? -5.894 9.600 -7.110 1.00 92.00 100 LEU A N 1
ATOM 768 C CA . LEU A 1 100 ? -6.737 9.086 -8.195 1.00 92.00 100 LEU A CA 1
ATOM 769 C C . LEU A 1 100 ? -8.020 8.448 -7.653 1.00 92.00 100 LEU A C 1
ATOM 771 O O . LEU A 1 100 ? -9.091 8.680 -8.205 1.00 92.00 100 LEU A O 1
ATOM 775 N N . LEU A 1 101 ? -7.916 7.693 -6.563 1.00 90.06 101 LEU A N 1
ATOM 776 C CA . LEU A 1 101 ? -9.053 7.039 -5.918 1.00 90.06 101 LEU A CA 1
ATOM 777 C C . LEU A 1 101 ? -9.961 8.036 -5.187 1.00 90.06 101 LEU A C 1
ATOM 779 O O . LEU A 1 101 ? -11.180 7.941 -5.306 1.00 90.06 101 LEU A O 1
ATOM 783 N N . ALA A 1 102 ? -9.393 9.071 -4.563 1.00 89.69 102 ALA A N 1
ATOM 784 C CA . ALA A 1 102 ? -10.162 10.168 -3.975 1.00 89.69 102 ALA A CA 1
ATOM 785 C C . ALA A 1 102 ? -11.036 10.884 -5.018 1.00 89.69 102 ALA A C 1
ATOM 787 O O . ALA A 1 102 ? -12.200 11.178 -4.758 1.00 89.69 102 ALA A O 1
ATOM 788 N N . LYS A 1 103 ? -10.523 11.088 -6.242 1.00 89.25 103 LYS A N 1
ATOM 789 C CA . LYS A 1 103 ? -11.315 11.635 -7.362 1.00 89.25 103 LYS A CA 1
ATOM 790 C C . LYS A 1 103 ? -12.468 10.724 -7.796 1.00 89.25 103 LYS A C 1
ATOM 792 O O . LYS A 1 103 ? -13.404 11.203 -8.423 1.00 89.25 103 LYS A O 1
ATOM 797 N N . LYS A 1 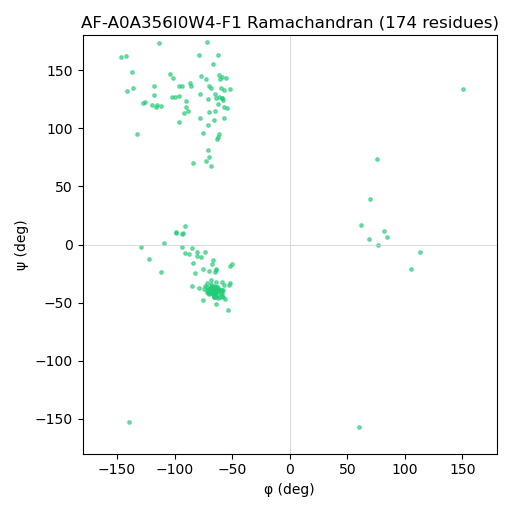104 ? -12.396 9.431 -7.477 1.00 87.12 104 LYS A N 1
ATOM 798 C CA . LYS A 1 104 ? -13.450 8.435 -7.720 1.00 87.12 104 LYS A CA 1
ATOM 799 C C . LYS A 1 104 ? -14.387 8.268 -6.511 1.00 87.12 104 LYS A C 1
ATOM 801 O O . LYS A 1 104 ? -15.193 7.349 -6.503 1.00 87.12 104 LYS A O 1
ATOM 806 N N . GLY A 1 105 ? -14.287 9.135 -5.497 1.00 86.06 105 GLY A N 1
ATOM 807 C CA . GLY A 1 105 ? -15.138 9.105 -4.301 1.00 86.06 105 GLY A CA 1
ATOM 808 C C . GLY A 1 105 ? -14.664 8.153 -3.200 1.00 86.06 105 GLY A C 1
ATOM 809 O O . GLY A 1 105 ? -15.365 7.985 -2.208 1.00 86.06 105 GLY A O 1
ATOM 810 N N . ILE A 1 106 ? -13.481 7.550 -3.342 1.00 85.75 106 ILE A N 1
ATOM 811 C CA . ILE A 1 106 ? -12.920 6.622 -2.355 1.00 85.75 106 ILE A CA 1
ATOM 812 C C . ILE A 1 106 ? -11.972 7.399 -1.443 1.00 85.75 106 ILE A C 1
ATOM 814 O O . ILE A 1 106 ? -10.874 7.775 -1.856 1.00 85.75 106 ILE A O 1
ATOM 818 N N . THR A 1 107 ? -12.407 7.671 -0.216 1.00 82.31 107 THR A N 1
ATOM 819 C CA . THR A 1 107 ? -11.729 8.617 0.685 1.00 82.31 107 THR A CA 1
ATOM 820 C C . THR A 1 107 ? -11.074 7.971 1.903 1.00 82.31 107 THR A C 1
ATOM 822 O O . THR A 1 107 ? -10.108 8.539 2.410 1.00 82.31 107 THR A O 1
ATOM 825 N N . ASP A 1 108 ? -11.519 6.786 2.335 1.00 87.00 108 ASP A N 1
ATOM 826 C CA . ASP A 1 108 ? -10.929 6.061 3.472 1.00 87.00 108 ASP A CA 1
ATOM 827 C C . ASP A 1 108 ? -9.706 5.235 3.035 1.00 87.00 108 ASP A C 1
ATOM 829 O O . ASP A 1 108 ? -9.737 4.008 2.890 1.00 87.00 108 ASP A O 1
ATOM 833 N N . ILE A 1 109 ? -8.631 5.958 2.708 1.00 91.19 109 ILE A N 1
ATOM 834 C CA . ILE A 1 109 ? -7.378 5.400 2.199 1.00 91.19 109 ILE A CA 1
ATOM 835 C C . ILE A 1 109 ? -6.202 5.914 3.025 1.00 91.19 109 ILE A C 1
ATOM 837 O O . ILE A 1 109 ? -5.898 7.114 3.041 1.00 91.19 109 ILE A O 1
ATOM 841 N N . LEU A 1 110 ? -5.467 4.974 3.605 1.00 94.56 110 LEU A N 1
ATOM 842 C CA . LEU A 1 110 ? -4.191 5.202 4.266 1.00 94.56 110 LEU A CA 1
ATOM 843 C C . LEU A 1 110 ? -3.045 4.968 3.273 1.00 94.56 110 LEU A C 1
ATOM 845 O O . LEU A 1 110 ? -3.055 4.004 2.510 1.00 94.56 110 LEU A O 1
ATOM 849 N N . ASP A 1 111 ? -2.055 5.853 3.274 1.00 95.88 111 ASP A N 1
ATOM 850 C CA . ASP A 1 111 ? -0.800 5.683 2.535 1.00 95.88 111 ASP A CA 1
ATOM 851 C C . ASP A 1 111 ? 0.303 5.264 3.511 1.00 95.88 111 ASP A C 1
ATOM 853 O O . ASP A 1 111 ? 0.501 5.924 4.534 1.00 95.88 111 ASP A O 1
ATOM 857 N N . LEU A 1 112 ? 1.000 4.166 3.223 1.00 97.31 112 LEU A N 1
ATOM 858 C CA . LEU A 1 112 ? 2.102 3.700 4.058 1.00 97.31 112 LEU A CA 1
ATOM 859 C C . LEU A 1 112 ? 3.291 4.655 3.928 1.00 97.31 112 LEU A C 1
ATOM 861 O O . LEU A 1 112 ? 3.934 4.737 2.873 1.00 97.31 112 LEU A O 1
ATOM 865 N N . GLU A 1 113 ? 3.610 5.339 5.021 1.00 96.06 113 GLU A N 1
ATOM 866 C CA . GLU A 1 113 ? 4.709 6.293 5.076 1.00 96.06 113 GLU A CA 1
ATOM 867 C C . GLU A 1 113 ? 6.039 5.614 4.725 1.00 96.06 113 GLU A C 1
ATOM 869 O O . GLU A 1 113 ? 6.408 4.583 5.287 1.00 96.06 113 GLU A O 1
ATOM 874 N N . GLY A 1 114 ? 6.758 6.179 3.751 1.00 94.56 114 GLY A N 1
ATOM 875 C CA . GLY A 1 114 ? 8.037 5.643 3.280 1.00 94.56 114 GLY A CA 1
ATOM 876 C C . GLY A 1 114 ? 7.945 4.306 2.530 1.00 94.56 114 GLY A C 1
ATOM 877 O O . GLY A 1 114 ? 8.981 3.760 2.140 1.00 94.56 114 GLY A O 1
ATOM 878 N N . GLY A 1 115 ? 6.733 3.799 2.277 1.00 97.00 115 GLY A N 1
ATOM 879 C CA . GLY A 1 115 ? 6.479 2.577 1.520 1.00 97.00 115 GLY A CA 1
ATOM 880 C C . GLY A 1 115 ? 7.114 1.318 2.122 1.00 97.00 115 GLY A C 1
ATOM 881 O O . GLY A 1 115 ? 7.432 1.239 3.309 1.00 97.00 115 GLY A O 1
ATOM 882 N N . ILE A 1 116 ? 7.332 0.311 1.275 1.00 97.25 116 ILE A N 1
ATOM 883 C CA . ILE A 1 116 ? 7.908 -0.974 1.692 1.00 97.25 116 ILE A CA 1
ATOM 884 C C . ILE A 1 116 ? 9.354 -0.840 2.200 1.00 97.25 116 ILE A C 1
ATOM 886 O O . ILE A 1 116 ? 9.804 -1.656 2.999 1.00 97.25 116 ILE A O 1
ATOM 890 N N . ASN A 1 117 ? 10.086 0.205 1.797 1.00 96.75 117 ASN A N 1
ATOM 891 C CA . ASN A 1 117 ? 11.426 0.456 2.326 1.00 96.75 117 ASN A CA 1
ATOM 892 C C . ASN A 1 117 ? 11.378 0.794 3.820 1.00 96.75 117 ASN A C 1
ATOM 894 O O . ASN A 1 117 ? 12.176 0.271 4.598 1.00 96.75 117 ASN A O 1
ATOM 898 N N . ALA A 1 118 ? 10.436 1.649 4.229 1.00 95.88 118 ALA A N 1
ATOM 899 C CA . ALA A 1 118 ? 10.226 1.956 5.639 1.00 95.88 118 ALA A CA 1
ATOM 900 C C . ALA A 1 118 ? 9.672 0.748 6.401 1.00 95.88 118 ALA A C 1
ATOM 902 O O . ALA A 1 118 ? 10.104 0.509 7.526 1.00 95.88 118 ALA A O 1
ATOM 903 N N . TRP A 1 119 ? 8.788 -0.043 5.786 1.00 96.75 119 TRP A N 1
ATOM 904 C CA . TRP A 1 119 ? 8.309 -1.306 6.359 1.00 96.75 119 TRP A CA 1
ATOM 905 C C . TRP A 1 119 ? 9.464 -2.235 6.751 1.00 96.75 119 TRP A C 1
ATOM 907 O O . TRP A 1 119 ? 9.610 -2.575 7.924 1.00 96.75 119 TRP A O 1
ATOM 917 N N . VAL A 1 120 ? 10.347 -2.557 5.799 1.00 95.94 120 VAL A N 1
ATOM 918 C CA . VAL A 1 120 ? 11.495 -3.447 6.041 1.00 95.94 120 VAL A CA 1
ATOM 919 C C . VAL A 1 120 ? 12.479 -2.831 7.036 1.00 95.94 120 VAL A C 1
ATOM 921 O O . VAL A 1 120 ? 12.963 -3.518 7.932 1.00 95.94 120 VAL A O 1
ATOM 924 N N . LYS A 1 121 ? 12.749 -1.521 6.938 1.00 95.50 121 LYS A N 1
ATOM 925 C CA . LYS A 1 121 ? 13.638 -0.817 7.879 1.00 95.50 121 LYS A CA 1
ATOM 926 C C . LYS A 1 121 ? 13.149 -0.911 9.331 1.00 95.50 121 LYS A C 1
ATOM 928 O O . LYS A 1 121 ? 13.973 -0.929 10.239 1.00 95.50 121 LYS A O 1
ATOM 933 N N . ASN A 1 122 ? 11.836 -0.971 9.543 1.00 95.19 122 ASN A N 1
ATOM 934 C CA . ASN A 1 122 ? 11.220 -1.110 10.863 1.00 95.19 122 ASN A CA 1
ATOM 935 C C . ASN A 1 122 ? 10.993 -2.579 11.277 1.00 95.19 122 ASN A C 1
ATOM 937 O O . ASN A 1 122 ? 10.246 -2.836 12.216 1.00 95.19 122 ASN A O 1
ATOM 941 N N . GLY A 1 123 ? 11.633 -3.539 10.600 1.00 93.38 123 GLY A N 1
ATOM 942 C CA . GLY A 1 123 ? 11.559 -4.963 10.943 1.00 93.38 123 GLY A CA 1
ATOM 943 C C . GLY A 1 123 ? 10.321 -5.683 10.408 1.00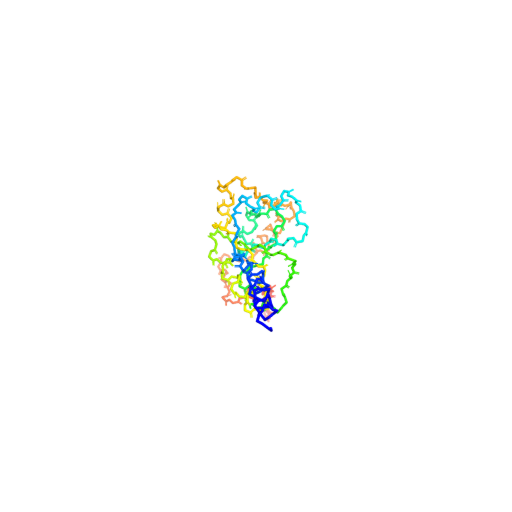 93.38 123 GLY A C 1
ATOM 944 O O . GLY A 1 123 ? 10.058 -6.810 10.813 1.00 93.38 123 GLY A O 1
ATOM 945 N N . GLY A 1 124 ? 9.561 -5.055 9.509 1.00 92.25 124 GLY A N 1
ATOM 946 C CA . GLY A 1 124 ? 8.417 -5.683 8.863 1.00 92.25 124 GLY A CA 1
ATOM 947 C C . GLY A 1 124 ? 8.834 -6.800 7.902 1.00 92.25 124 GLY A C 1
ATOM 948 O O . GLY A 1 124 ? 9.736 -6.633 7.079 1.00 92.25 124 GLY A O 1
ATOM 949 N N . GLU A 1 125 ? 8.141 -7.935 7.976 1.00 92.81 125 GLU A N 1
ATOM 950 C CA . GLU A 1 125 ? 8.407 -9.097 7.126 1.00 92.81 125 GLU A CA 1
ATOM 951 C C . GLU A 1 125 ? 7.855 -8.911 5.707 1.00 92.81 125 GLU A C 1
ATOM 953 O O . GLU A 1 125 ? 6.795 -8.312 5.501 1.00 92.81 125 GLU A O 1
ATOM 958 N N . VAL A 1 126 ? 8.565 -9.453 4.716 1.00 92.44 126 VAL A N 1
ATOM 959 C CA . VAL A 1 126 ? 8.104 -9.512 3.325 1.00 92.44 126 VAL A CA 1
ATOM 960 C C . VAL A 1 126 ? 7.972 -10.962 2.886 1.00 92.44 126 VAL A C 1
ATOM 962 O O . VAL A 1 126 ? 8.842 -11.791 3.145 1.00 92.44 126 VAL A O 1
ATOM 965 N N . ILE A 1 127 ? 6.877 -11.259 2.200 1.00 91.38 127 ILE A N 1
ATOM 966 C CA . ILE A 1 127 ? 6.628 -12.553 1.585 1.00 91.38 127 ILE A CA 1
ATOM 967 C C . ILE A 1 127 ? 7.183 -12.508 0.172 1.00 91.38 127 ILE A C 1
ATOM 969 O O . ILE A 1 127 ? 6.793 -11.662 -0.630 1.00 91.38 127 ILE A O 1
ATOM 973 N N . THR A 1 128 ? 8.080 -13.433 -0.141 1.00 87.44 128 THR A N 1
ATOM 974 C CA . THR A 1 128 ? 8.536 -13.663 -1.510 1.00 87.44 128 THR A CA 1
ATOM 975 C C . THR A 1 128 ? 7.783 -14.874 -2.045 1.00 87.44 128 THR A C 1
ATOM 977 O O . THR A 1 128 ? 7.817 -15.922 -1.391 1.00 87.44 128 THR A O 1
ATOM 980 N N . PRO A 1 129 ? 7.114 -14.783 -3.209 1.00 77.81 129 PRO A N 1
ATOM 981 C CA . PRO A 1 129 ? 6.562 -15.966 -3.844 1.00 77.81 129 PRO A CA 1
ATOM 982 C C . PRO A 1 129 ? 7.705 -16.954 -4.070 1.00 77.81 129 PRO A C 1
ATOM 984 O O . PRO A 1 129 ? 8.680 -16.647 -4.762 1.00 77.81 129 PRO A O 1
ATOM 987 N N . GLN A 1 130 ? 7.621 -18.135 -3.459 1.00 61.53 130 GLN A N 1
ATOM 988 C CA . GLN A 1 130 ? 8.555 -19.199 -3.792 1.00 61.53 130 GLN A CA 1
ATOM 989 C C . GLN A 1 130 ? 8.346 -19.520 -5.269 1.00 61.53 130 GLN A C 1
ATOM 991 O O . GLN A 1 130 ? 7.215 -19.757 -5.692 1.00 61.53 130 GLN A O 1
ATOM 996 N N . LYS A 1 131 ? 9.416 -19.498 -6.073 1.00 52.34 131 LYS A N 1
ATOM 997 C CA . LYS A 1 131 ? 9.348 -20.042 -7.429 1.00 52.34 131 LYS A CA 1
ATOM 998 C C . LYS A 1 131 ? 9.025 -21.531 -7.304 1.00 52.34 131 LYS A C 1
ATOM 1000 O O . LYS A 1 131 ? 9.932 -22.335 -7.100 1.00 52.34 131 LYS A O 1
ATOM 1005 N N . THR A 1 132 ? 7.750 -21.895 -7.390 1.00 46.22 132 THR A N 1
ATOM 1006 C CA . THR A 1 132 ? 7.327 -23.288 -7.495 1.00 46.22 132 THR A CA 1
ATOM 1007 C C . THR A 1 132 ? 7.971 -23.871 -8.748 1.00 46.22 132 THR A C 1
ATOM 1009 O O . THR A 1 132 ? 8.152 -23.176 -9.752 1.00 46.22 132 THR A O 1
ATOM 1012 N N . SER A 1 133 ? 8.354 -25.142 -8.685 1.00 46.50 133 SER A N 1
ATOM 1013 C CA . SER A 1 133 ? 9.025 -25.896 -9.753 1.00 46.50 133 SER A CA 1
ATOM 1014 C C . SER A 1 133 ? 8.344 -25.814 -11.127 1.00 46.50 133 SER A C 1
ATOM 1016 O O . SER A 1 133 ? 8.995 -26.060 -12.134 1.00 46.50 133 SER A O 1
ATOM 1018 N N . GLU A 1 134 ? 7.082 -25.397 -11.179 1.00 49.62 134 GLU A N 1
ATOM 1019 C CA . GLU A 1 134 ? 6.293 -25.163 -12.390 1.00 49.62 134 GLU A CA 1
ATOM 1020 C C . GLU A 1 134 ? 6.788 -23.953 -13.211 1.00 49.62 134 GLU A C 1
ATOM 1022 O O . GLU A 1 134 ? 6.845 -24.026 -14.436 1.00 49.62 134 GLU A O 1
ATOM 1027 N N . MET A 1 135 ? 7.269 -22.873 -12.576 1.00 45.56 135 MET A N 1
ATOM 1028 C CA . MET A 1 135 ? 7.805 -21.707 -13.308 1.00 45.56 135 MET A CA 1
ATOM 1029 C C . MET A 1 135 ? 9.195 -21.954 -13.913 1.00 45.56 135 MET A C 1
ATOM 1031 O O . MET A 1 135 ? 9.562 -21.298 -14.881 1.00 45.56 135 MET A O 1
ATOM 1035 N N . LYS A 1 136 ? 9.958 -22.935 -13.407 1.00 46.56 136 LYS A N 1
ATOM 1036 C CA . LYS A 1 136 ? 11.203 -23.371 -14.070 1.00 46.56 136 LYS A CA 1
ATOM 1037 C C . LYS A 1 136 ? 10.932 -24.108 -15.382 1.00 46.56 136 LYS A C 1
ATOM 1039 O O . LYS A 1 136 ? 11.819 -24.177 -16.227 1.00 46.56 136 LYS A O 1
ATOM 1044 N N . GLN A 1 137 ? 9.738 -24.677 -15.541 1.00 52.75 137 GLN A N 1
ATOM 1045 C CA . GLN A 1 137 ? 9.362 -25.380 -16.759 1.00 52.75 137 GLN A CA 1
ATOM 1046 C C . GLN A 1 137 ? 8.971 -24.387 -17.858 1.00 52.75 137 GLN A C 1
ATOM 1048 O O . GLN A 1 137 ? 9.378 -24.576 -18.994 1.00 52.75 137 GLN A O 1
ATOM 1053 N N . GLN A 1 138 ? 8.291 -23.289 -17.513 1.00 50.25 138 GLN A N 1
ATOM 1054 C CA . GLN A 1 138 ? 7.916 -22.238 -18.466 1.00 50.25 138 GLN A CA 1
ATOM 1055 C C . GLN A 1 138 ? 9.144 -21.511 -19.051 1.00 50.25 138 GLN A C 1
ATOM 1057 O O . GLN A 1 138 ? 9.228 -21.359 -20.265 1.00 50.25 138 GLN A O 1
ATOM 1062 N N . ASP A 1 139 ? 10.126 -21.153 -18.210 1.00 51.53 139 ASP A N 1
ATOM 1063 C CA . ASP A 1 139 ? 11.375 -20.506 -18.655 1.00 51.53 139 ASP A CA 1
ATOM 1064 C C . ASP A 1 139 ? 12.190 -21.436 -19.586 1.00 51.53 139 ASP A C 1
ATOM 1066 O O . ASP A 1 139 ? 12.761 -20.986 -20.576 1.00 51.53 139 ASP A O 1
ATOM 1070 N N . LYS A 1 140 ? 12.185 -22.757 -19.328 1.00 49.81 140 LYS A N 1
ATOM 1071 C CA . LYS A 1 140 ? 12.803 -23.758 -20.219 1.00 49.81 140 LYS A CA 1
ATOM 1072 C C . LYS A 1 140 ? 12.050 -23.940 -21.534 1.00 49.81 140 LYS A C 1
ATOM 1074 O O . LYS A 1 140 ? 12.683 -24.145 -22.562 1.00 49.81 140 LYS A O 1
ATOM 1079 N N . VAL A 1 141 ? 10.719 -23.901 -21.497 1.00 53.84 141 VAL A N 1
ATOM 1080 C CA . VAL A 1 141 ? 9.880 -24.067 -22.691 1.00 53.84 141 VAL A CA 1
ATOM 1081 C C . VAL A 1 141 ? 10.056 -22.880 -23.637 1.00 53.84 141 VAL A C 1
ATOM 1083 O O . VAL A 1 141 ? 10.097 -23.085 -24.844 1.00 53.84 141 VAL A O 1
ATOM 1086 N N . GLU A 1 142 ? 10.223 -21.658 -23.125 1.00 49.28 142 GLU A N 1
ATOM 1087 C CA . GLU A 1 142 ? 10.480 -20.484 -23.969 1.00 49.28 142 GLU A CA 1
ATOM 1088 C C . GLU A 1 142 ? 11.899 -20.516 -24.574 1.00 49.28 142 GLU A C 1
ATOM 1090 O O . GLU A 1 142 ? 12.064 -20.293 -25.772 1.00 49.28 142 GLU A O 1
ATOM 1095 N N . GLU A 1 143 ? 12.916 -20.896 -23.795 1.00 53.50 143 GLU A N 1
ATOM 1096 C CA . GLU A 1 143 ? 14.305 -21.015 -24.269 1.00 53.50 143 GLU A CA 1
ATOM 1097 C C . GLU A 1 143 ? 14.483 -22.153 -25.304 1.00 53.50 143 GLU A C 1
ATOM 1099 O O . GLU A 1 143 ? 15.183 -21.987 -26.305 1.00 53.50 143 GLU A O 1
ATOM 1104 N N . GLU A 1 144 ? 13.778 -23.280 -25.136 1.00 52.47 144 GLU A N 1
ATOM 1105 C CA . GLU A 1 144 ? 13.731 -24.377 -26.116 1.00 52.47 144 GLU A CA 1
ATOM 1106 C C . GLU A 1 144 ? 12.949 -23.983 -27.383 1.00 52.47 144 GLU A C 1
ATOM 1108 O O . GLU A 1 144 ? 13.410 -24.253 -28.496 1.00 52.47 144 GLU A O 1
ATOM 1113 N N . TYR A 1 145 ? 11.823 -23.273 -27.241 1.00 50.50 145 TYR A N 1
ATOM 1114 C CA . TYR A 1 145 ? 10.993 -22.806 -28.362 1.00 50.50 145 TYR A CA 1
ATOM 1115 C C . TYR A 1 145 ? 11.724 -21.806 -29.277 1.00 50.50 145 TYR A C 1
ATOM 1117 O O . TYR A 1 145 ? 11.505 -21.807 -30.490 1.00 50.50 145 TYR A O 1
ATO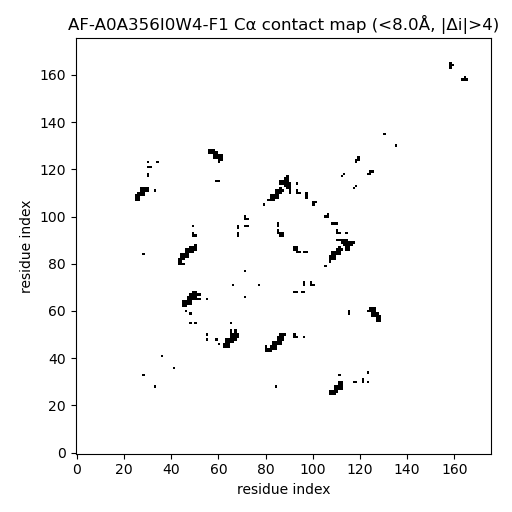M 1125 N N . TYR A 1 146 ? 12.634 -20.992 -28.731 1.00 47.47 146 TYR A N 1
ATOM 1126 C CA . TYR A 1 146 ? 13.444 -20.047 -29.511 1.00 47.47 146 TYR A CA 1
ATOM 1127 C C . TYR A 1 146 ? 14.796 -20.603 -29.999 1.00 47.47 146 TYR A C 1
ATOM 1129 O O . TYR A 1 146 ? 15.439 -19.964 -30.831 1.00 47.47 146 TYR A O 1
ATOM 1137 N N . SER A 1 147 ? 15.205 -21.806 -29.579 1.00 57.00 147 SER A N 1
ATOM 1138 C CA . SER A 1 147 ? 16.480 -22.429 -29.993 1.00 57.00 147 SER A CA 1
ATOM 1139 C C . SER A 1 147 ? 16.553 -22.818 -31.481 1.00 57.00 147 SER A C 1
ATOM 1141 O O . SER A 1 147 ? 17.638 -23.035 -32.017 1.00 57.00 147 SER A O 1
ATOM 1143 N N . GLY A 1 148 ? 15.405 -22.882 -32.166 1.00 58.66 148 GLY A N 1
ATOM 1144 C CA . GLY A 1 148 ? 15.309 -23.211 -33.592 1.00 58.66 148 GLY A CA 1
ATOM 1145 C C . GLY A 1 148 ? 15.495 -22.028 -34.548 1.00 58.66 148 GLY A C 1
ATOM 1146 O O . GLY A 1 148 ? 15.456 -22.224 -35.764 1.00 58.66 148 GLY A O 1
ATOM 1147 N N . TYR A 1 149 ? 15.667 -20.804 -34.040 1.00 52.88 149 TYR A N 1
ATOM 1148 C CA . TYR A 1 149 ? 15.866 -19.630 -34.889 1.00 52.88 149 TYR A CA 1
ATOM 1149 C C . TYR A 1 149 ? 17.348 -19.459 -35.259 1.00 52.88 149 TYR A C 1
ATOM 1151 O O . TYR A 1 149 ? 18.214 -19.594 -34.396 1.00 52.88 149 TYR A O 1
ATOM 1159 N N . PRO A 1 150 ? 17.678 -19.142 -36.527 1.00 59.66 150 PRO A N 1
ATOM 1160 C CA . PRO A 1 150 ? 19.057 -18.852 -36.907 1.00 59.66 150 PRO A CA 1
ATOM 1161 C C . PRO A 1 150 ? 19.569 -17.630 -36.130 1.00 59.66 150 PRO A C 1
ATOM 1163 O O . PRO A 1 150 ? 18.808 -16.687 -35.919 1.00 59.66 150 PRO A O 1
ATOM 1166 N N . GLU A 1 151 ? 20.859 -17.605 -35.772 1.00 59.09 151 GLU A N 1
ATOM 1167 C CA . GLU A 1 151 ? 21.499 -16.534 -34.969 1.00 59.09 151 GLU A CA 1
ATOM 1168 C C . GLU A 1 151 ? 21.260 -15.107 -35.504 1.00 59.09 151 GLU A C 1
ATOM 1170 O O . GLU A 1 151 ? 21.373 -14.128 -34.771 1.00 59.09 151 GLU A O 1
ATOM 1175 N N . ASN A 1 152 ? 20.871 -14.982 -36.774 1.00 62.38 152 ASN A N 1
ATOM 1176 C CA . ASN A 1 152 ? 20.664 -13.714 -37.470 1.00 62.38 152 ASN A CA 1
ATOM 1177 C C . ASN A 1 152 ? 19.183 -13.289 -37.534 1.00 62.38 152 ASN A C 1
ATOM 1179 O O . ASN A 1 152 ? 18.839 -12.372 -38.287 1.00 62.38 152 ASN A O 1
ATOM 1183 N N . PHE A 1 153 ? 18.282 -13.968 -36.816 1.00 65.19 153 PHE A N 1
ATOM 1184 C CA . PHE A 1 153 ? 16.856 -13.651 -36.829 1.00 65.19 153 PHE A CA 1
ATOM 1185 C C . PHE A 1 153 ? 16.547 -12.422 -35.964 1.00 65.19 153 PHE A C 1
ATOM 1187 O O . PHE A 1 153 ? 16.587 -12.462 -34.737 1.00 65.19 153 PHE A O 1
ATOM 1194 N N . VAL A 1 154 ? 16.203 -11.311 -36.616 1.00 55.09 154 VAL A N 1
ATOM 1195 C CA . VAL A 1 154 ? 15.766 -10.082 -35.946 1.00 55.09 154 VAL A CA 1
ATOM 1196 C C . VAL A 1 154 ? 14.246 -10.102 -35.820 1.00 55.09 154 VAL A C 1
ATOM 1198 O O . VAL A 1 154 ? 13.540 -10.009 -36.825 1.00 55.09 154 VAL A O 1
ATOM 1201 N N . VAL A 1 155 ? 13.733 -10.183 -34.588 1.00 54.78 155 VAL A N 1
ATOM 1202 C CA . VAL A 1 155 ? 12.294 -10.038 -34.317 1.00 54.78 155 VAL A CA 1
ATOM 1203 C C . VAL A 1 155 ? 11.860 -8.623 -34.733 1.00 54.78 155 VAL A C 1
ATOM 1205 O O . VAL A 1 155 ? 12.405 -7.645 -34.207 1.00 54.78 155 VAL A O 1
ATOM 1208 N N . PRO A 1 156 ? 10.900 -8.462 -35.665 1.00 50.56 156 PRO A N 1
ATOM 1209 C CA . PRO A 1 156 ? 10.424 -7.144 -36.066 1.00 50.56 156 PRO A CA 1
ATOM 1210 C C . PRO A 1 156 ? 9.847 -6.392 -34.860 1.00 50.56 156 PRO A C 1
ATOM 1212 O O . PRO A 1 156 ? 9.075 -6.946 -34.074 1.00 50.56 156 PRO A O 1
ATOM 1215 N N . LYS A 1 157 ? 10.196 -5.109 -34.706 1.00 44.47 157 LYS A N 1
ATOM 1216 C CA . LYS A 1 157 ? 9.601 -4.263 -33.660 1.00 44.47 157 LYS A CA 1
ATOM 1217 C C . LYS A 1 157 ? 8.078 -4.214 -33.842 1.00 44.47 157 LYS A C 1
ATOM 1219 O O . LYS A 1 157 ? 7.608 -3.863 -34.918 1.00 44.47 157 LYS A O 1
ATOM 1224 N N . GLY A 1 158 ? 7.336 -4.546 -32.782 1.00 52.06 158 GLY A N 1
ATOM 1225 C CA . GLY A 1 158 ? 5.866 -4.493 -32.730 1.00 52.06 158 GLY A CA 1
ATOM 1226 C C . GLY A 1 158 ? 5.155 -5.847 -32.603 1.00 52.06 158 GLY A C 1
ATOM 1227 O O . GLY A 1 158 ? 3.949 -5.875 -32.392 1.00 52.06 158 GLY A O 1
ATOM 1228 N N . VAL A 1 159 ? 5.872 -6.973 -32.677 1.00 49.59 159 VAL A N 1
ATOM 1229 C CA . VAL A 1 159 ? 5.243 -8.310 -32.657 1.00 49.59 159 VAL A CA 1
ATOM 1230 C C . VAL A 1 159 ? 4.910 -8.805 -31.236 1.00 49.59 159 VAL A C 1
ATOM 1232 O O . VAL A 1 159 ? 3.963 -9.562 -31.052 1.00 49.59 159 VAL A O 1
ATOM 1235 N N . CYS A 1 160 ? 5.599 -8.317 -30.199 1.00 47.19 160 CYS A N 1
ATOM 1236 C CA . CYS A 1 160 ? 5.333 -8.729 -28.812 1.00 47.19 160 CYS A CA 1
ATOM 1237 C C . CYS A 1 160 ? 4.128 -8.025 -28.155 1.00 47.19 160 CYS A C 1
ATOM 1239 O O . CYS A 1 160 ? 3.751 -8.386 -27.042 1.00 47.19 160 CYS A O 1
ATOM 1241 N N . GLU A 1 161 ? 3.509 -7.029 -28.799 1.00 47.88 161 GLU A N 1
ATOM 1242 C CA . GLU A 1 161 ? 2.433 -6.234 -28.179 1.00 47.88 161 GLU A CA 1
ATOM 1243 C C . GLU A 1 161 ? 1.054 -6.918 -28.195 1.00 47.88 161 GLU A C 1
ATOM 1245 O O . GLU A 1 161 ? 0.147 -6.456 -27.506 1.00 47.88 161 GLU A O 1
ATOM 1250 N N . GLN A 1 162 ? 0.883 -8.037 -28.910 1.00 48.00 162 GLN A N 1
ATOM 1251 C CA . GLN A 1 162 ? -0.412 -8.735 -29.003 1.00 48.00 162 GLN A CA 1
ATOM 1252 C C . GLN A 1 162 ? -0.485 -10.078 -28.262 1.00 48.00 162 GLN A C 1
ATOM 1254 O O . GLN A 1 162 ? -1.530 -10.721 -28.290 1.00 48.00 162 GLN A O 1
ATOM 1259 N N . GLY A 1 163 ? 0.581 -10.512 -27.578 1.00 45.16 163 GLY A N 1
ATOM 1260 C CA . GLY A 1 163 ? 0.571 -11.773 -26.818 1.00 45.16 163 GLY A CA 1
ATOM 1261 C C . GLY A 1 163 ? 0.337 -13.035 -27.664 1.00 45.16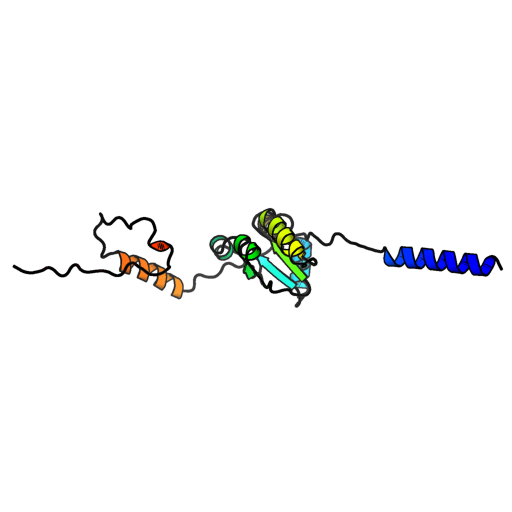 163 GLY A C 1
ATOM 1262 O O . GLY A 1 163 ? 0.010 -14.082 -27.115 1.00 45.16 163 GLY A O 1
ATOM 1263 N N . ILE A 1 164 ? 0.500 -12.944 -28.986 1.00 47.16 164 ILE A N 1
ATOM 1264 C CA . ILE A 1 164 ? 0.422 -14.060 -29.930 1.00 47.16 164 ILE A CA 1
ATOM 1265 C C . ILE A 1 164 ? 1.793 -14.130 -30.622 1.00 47.16 164 ILE A C 1
ATOM 1267 O O . ILE A 1 164 ? 2.192 -13.131 -31.224 1.00 47.16 164 ILE A O 1
ATOM 1271 N N . PRO A 1 165 ? 2.547 -15.246 -30.534 1.00 50.12 165 PRO A N 1
ATOM 1272 C CA . PRO A 1 165 ? 3.789 -15.380 -31.288 1.00 50.12 165 PRO A CA 1
ATOM 1273 C C . PRO A 1 165 ? 3.478 -15.290 -32.790 1.00 50.12 165 PRO A C 1
ATOM 1275 O O . PRO A 1 165 ? 2.437 -15.795 -33.222 1.00 50.12 165 PRO A O 1
ATOM 1278 N N . PRO A 1 166 ? 4.344 -14.656 -33.601 1.00 50.09 166 PRO A N 1
ATOM 1279 C CA . PRO A 1 166 ? 4.117 -14.575 -35.036 1.00 50.09 166 PRO A CA 1
ATOM 1280 C C . PRO A 1 166 ? 4.011 -16.002 -35.577 1.00 50.09 166 PRO A C 1
ATOM 1282 O O . PRO A 1 166 ? 4.896 -16.826 -35.342 1.00 50.09 166 PRO A O 1
ATOM 1285 N N . ALA A 1 167 ? 2.905 -16.318 -36.253 1.00 51.88 167 ALA A N 1
ATOM 1286 C CA . ALA A 1 167 ? 2.751 -17.616 -36.889 1.00 51.88 167 ALA A CA 1
ATOM 1287 C C . ALA A 1 167 ? 3.917 -17.826 -37.869 1.00 51.88 167 ALA A C 1
ATOM 1289 O O . ALA A 1 167 ? 4.233 -16.932 -38.656 1.00 51.88 167 ALA A O 1
ATOM 1290 N N . MET A 1 168 ? 4.557 -18.998 -37.820 1.00 46.53 168 MET A N 1
ATOM 1291 C CA . MET A 1 168 ? 5.501 -19.424 -38.853 1.00 46.53 168 MET A CA 1
ATOM 1292 C C . MET A 1 168 ? 4.740 -19.559 -40.179 1.00 46.53 168 MET A C 1
ATOM 1294 O O . MET A 1 168 ? 4.200 -20.618 -40.498 1.00 46.53 168 MET A O 1
ATOM 1298 N N . GLU A 1 169 ? 4.677 -18.489 -40.970 1.00 45.03 169 GLU A N 1
ATOM 1299 C CA . GLU A 1 169 ? 4.301 -18.607 -42.374 1.00 45.03 169 GLU A CA 1
ATOM 1300 C C . GLU A 1 169 ? 5.493 -19.175 -43.144 1.00 45.03 169 GLU A C 1
ATOM 1302 O O . GLU A 1 169 ? 6.411 -18.468 -43.565 1.00 45.03 169 GLU A O 1
ATOM 1307 N N . PHE A 1 170 ? 5.479 -20.491 -43.343 1.00 42.97 170 PHE A N 1
ATOM 1308 C CA . PHE A 1 170 ? 6.333 -21.121 -44.337 1.00 42.97 170 PHE A CA 1
ATOM 1309 C C . PHE A 1 170 ? 5.897 -20.630 -45.719 1.00 42.97 170 PHE A C 1
ATOM 1311 O O . PHE A 1 170 ? 4.793 -20.934 -46.179 1.00 42.97 170 PHE A O 1
ATOM 1318 N N . LYS A 1 171 ? 6.771 -19.886 -46.411 1.00 38.06 171 LYS A N 1
ATOM 1319 C CA . LYS A 1 171 ? 6.601 -19.643 -47.847 1.00 38.06 171 LYS A CA 1
ATOM 1320 C C . LY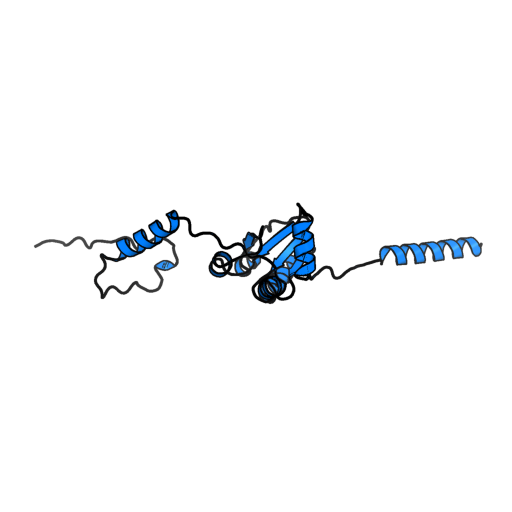S A 1 171 ? 6.482 -21.002 -48.532 1.00 38.06 171 LYS A C 1
ATOM 1322 O O . LYS A 1 171 ? 7.417 -21.799 -48.498 1.00 38.06 171 LYS A O 1
ATOM 1327 N N . LYS A 1 172 ? 5.333 -21.269 -49.159 1.00 44.81 172 LYS A N 1
ATOM 1328 C CA . LYS A 1 172 ? 5.204 -22.372 -50.113 1.00 44.81 172 LYS A CA 1
ATOM 1329 C C . LYS A 1 172 ? 6.244 -22.141 -51.207 1.00 44.81 172 LYS A C 1
ATOM 1331 O O . LYS A 1 172 ? 6.106 -21.207 -51.996 1.00 44.81 172 LYS A O 1
ATOM 1336 N N . ASN A 1 173 ? 7.287 -22.965 -51.231 1.00 43.50 173 ASN A N 1
ATOM 1337 C CA . ASN A 1 173 ? 8.183 -23.026 -52.373 1.00 43.50 173 ASN A CA 1
ATOM 1338 C C . ASN A 1 173 ? 7.377 -23.578 -53.551 1.00 43.50 173 ASN A C 1
ATOM 1340 O O . ASN A 1 173 ? 7.020 -24.755 -53.582 1.00 43.50 173 ASN A O 1
ATOM 1344 N N . ASN A 1 174 ? 7.057 -22.696 -54.496 1.00 43.38 174 ASN A N 1
ATOM 1345 C CA . ASN A 1 174 ? 6.683 -23.097 -55.842 1.00 43.38 174 ASN A CA 1
ATOM 1346 C C . ASN A 1 174 ? 7.909 -23.762 -56.475 1.00 43.38 174 ASN A C 1
ATOM 1348 O O . ASN A 1 174 ? 9.013 -23.228 -56.380 1.00 43.38 174 ASN A O 1
ATOM 1352 N N . GLY A 1 175 ? 7.693 -24.953 -57.028 1.00 43.22 175 GLY A N 1
ATOM 1353 C CA . GLY A 1 175 ? 8.742 -25.892 -57.398 1.00 43.22 175 GLY A CA 1
ATOM 1354 C C . GLY A 1 175 ? 9.725 -25.414 -58.462 1.00 43.22 175 GLY A C 1
ATOM 1355 O O . GLY A 1 175 ? 9.447 -24.481 -59.214 1.00 43.22 175 GLY A O 1
ATOM 1356 N N . LEU A 1 176 ? 10.845 -26.135 -58.506 1.00 36.44 176 LEU A N 1
ATOM 1357 C CA . LEU A 1 176 ? 11.450 -26.792 -59.667 1.00 36.44 176 LEU A CA 1
ATOM 1358 C C . LEU A 1 176 ? 12.415 -27.868 -59.148 1.00 36.44 176 LEU A C 1
ATOM 1360 O O . LEU A 1 176 ? 13.105 -27.585 -58.143 1.00 36.44 176 LEU A O 1
#

Secondary structure (DSSP, 8-state):
-HHHHHHHHHHHHHHHHHTTTT-----EE-HHHHHHHHHTT-TTEEEEE-S-HHHHTT-EETTEEE--HHHHHH-SS----SEEEEE-SSSHHHHHHHHHHHTTT---EEEETTHHHHHHHTT--EEPPP--TTHHHHHHHHHHHHTTS-TT--PPTTGGGGSSPPP---------

Nearest PDB structures (foldseek):
  3gk5-assembly1_A  TM=8.837E-01  e=1.709E-09  Thermoplasma volcanium GSS1
  6mxv-assembly1_A  TM=7.590E-01  e=2.078E-09  Francisella tularensis subsp. tularensis SCHU S4
  3nhv-assembly1_B  TM=7.922E-01  e=6.301E-09  Halalkalibacterium halodurans C-125
  3ilm-assembly2_C  TM=7.773E-01  e=2.136E-07  Nostoc sp. PCC 7120 = FACHB-418
  3ilm-assembly1_B  TM=7.758E-01  e=4.378E-07  Nostoc sp. PCC 7120 = FACHB-418

Radius of gyration: 26.98 Å; Cα contacts (8 Å, |Δi|>4): 193; chains: 1; bounding box: 59×62×90 Å